Protein AF-A0A3T0RTH1-F1 (afdb_monomer_lite)

Foldseek 3Di:
DDALQVVLQVLLLCLQQQWAFDPVLLVVLVVCCCPPWVQPDDSVLSVVLSVVLSVDGPVPRDQVSNCVSSVTRDDNVSSCSNDAFLQRTDGDLVSLLVSLVVNLCSDVVVDVDDPVLSDSVLLSQLSVQLSDPPDPDGRGDGSVSSLVSSLVSCCVVPNCPCVVVSVVVVCVSVVVPPPCVVPVVVPDDDDDPPLPDDDPLLLVLLVQQLVVLVVLDQHDARPDDPDPPDPLSVVLNVLSVVSNVCSVVDPPDDDPVSVVSSVVNNVSSCVNVDPPPVVVVVVVVVVVVVD

Sequence (291 aa):
MLPVRIRLESTISSLLEKALPNDFQKFKIYKHFVRYYEYKGDYFAFCSKLFEFYEMPKKKRCDKKANRLFNIELSQYDYQILGLGFHNSLIQHHEIFSKATDIKWLMTENFKLPDQIATAEIFFASLVYFNKPSNDKNYLIECEDFLDSWKQVCFTRFGNKFEKYIEEIYPLISKENSTLDLNVQAIGCVDAGNTVQLTQTQIDWVEKIEKNIEKGIELPLYRGPRQIENPKLRHLNHHVIAFNKLIKSAQHNLTPQMQLLVDSLAAICKELLGPGRKENVWNATIKSQES

Structure (mmCIF, N/CA/C/O backbone):
data_AF-A0A3T0RTH1-F1
#
_entry.id   AF-A0A3T0RTH1-F1
#
loop_
_atom_site.group_PDB
_atom_site.id
_atom_site.type_symbol
_atom_site.label_atom_id
_atom_site.label_alt_id
_atom_site.label_comp_id
_atom_site.label_asym_id
_atom_site.label_entity_id
_atom_site.label_seq_id
_atom_site.pdbx_PDB_ins_code
_atom_site.Cartn_x
_atom_site.Cartn_y
_atom_site.Cartn_z
_atom_site.occupancy
_atom_site.B_iso_or_equiv
_atom_site.auth_seq_id
_atom_site.auth_comp_id
_atom_site.auth_asym_id
_atom_site.auth_atom_id
_atom_site.pdbx_PDB_model_num
ATOM 1 N N . MET A 1 1 ? 5.909 1.917 21.477 1.00 53.28 1 MET A N 1
ATOM 2 C CA . MET A 1 1 ? 4.930 1.392 20.493 1.00 53.28 1 MET A CA 1
ATOM 3 C C . MET A 1 1 ? 4.774 2.493 19.458 1.00 53.28 1 MET A C 1
ATOM 5 O O . MET A 1 1 ? 4.774 3.639 19.885 1.00 53.28 1 MET A O 1
ATOM 9 N N . LEU A 1 2 ? 4.762 2.197 18.153 1.00 58.59 2 LEU A N 1
ATOM 10 C CA . LEU A 1 2 ? 4.576 3.264 17.161 1.00 58.59 2 LEU A CA 1
ATOM 11 C C . LEU A 1 2 ? 3.185 3.896 17.349 1.00 58.59 2 LEU A C 1
ATOM 13 O O . LEU A 1 2 ? 2.246 3.129 17.593 1.00 58.59 2 LEU A O 1
ATOM 17 N N . PRO A 1 3 ? 3.060 5.231 17.235 1.00 76.62 3 PRO A N 1
ATOM 18 C CA . PRO A 1 3 ? 1.775 5.919 17.242 1.00 76.62 3 PRO A CA 1
ATOM 19 C C . PRO A 1 3 ? 0.791 5.297 16.253 1.00 76.62 3 PRO A C 1
ATOM 21 O O . PRO A 1 3 ? 1.195 4.790 15.197 1.00 76.62 3 PRO A O 1
ATOM 24 N N . VAL A 1 4 ? -0.497 5.334 16.587 1.00 81.62 4 VAL A N 1
ATOM 25 C CA . VAL A 1 4 ? -1.570 4.818 15.732 1.00 81.62 4 VAL A CA 1
ATOM 26 C C . VAL A 1 4 ? -1.533 5.505 14.374 1.00 81.62 4 VAL A C 1
ATOM 28 O O . VAL A 1 4 ? -1.638 4.822 13.356 1.00 81.62 4 VAL A O 1
ATOM 31 N N . ARG A 1 5 ? -1.261 6.813 14.353 1.00 82.75 5 ARG A N 1
ATOM 32 C CA . ARG A 1 5 ? -1.055 7.589 13.126 1.00 82.75 5 ARG A CA 1
ATOM 33 C C . ARG A 1 5 ? 0.001 6.969 12.200 1.00 82.75 5 ARG A C 1
ATOM 35 O O . ARG A 1 5 ? -0.302 6.627 11.062 1.00 82.75 5 ARG A O 1
ATOM 42 N N . ILE A 1 6 ? 1.218 6.739 12.704 1.00 75.75 6 ILE A N 1
ATOM 43 C CA . ILE A 1 6 ? 2.332 6.181 11.911 1.00 75.75 6 ILE A CA 1
ATOM 44 C C . ILE A 1 6 ? 1.995 4.769 11.420 1.00 75.75 6 ILE A C 1
ATOM 46 O O . ILE A 1 6 ? 2.336 4.377 10.303 1.00 75.75 6 ILE A O 1
ATOM 50 N N . ARG A 1 7 ? 1.302 3.982 12.249 1.00 83.69 7 ARG A N 1
ATOM 51 C CA . ARG A 1 7 ? 0.851 2.639 11.871 1.00 83.69 7 ARG A CA 1
ATOM 52 C C . ARG A 1 7 ? -0.203 2.693 10.765 1.00 83.69 7 ARG A C 1
ATOM 54 O O . ARG A 1 7 ? -0.119 1.869 9.856 1.00 83.69 7 ARG A O 1
ATOM 61 N N . LEU A 1 8 ? -1.146 3.637 10.807 1.00 85.25 8 LEU A N 1
ATOM 62 C CA . LEU A 1 8 ? -2.121 3.868 9.735 1.00 85.25 8 LEU A CA 1
ATOM 63 C C . LEU A 1 8 ? -1.410 4.260 8.439 1.00 85.25 8 LEU A C 1
ATOM 65 O O . LEU A 1 8 ? -1.572 3.574 7.434 1.00 85.25 8 LEU A O 1
ATOM 69 N N . GLU A 1 9 ? -0.560 5.285 8.479 1.00 81.19 9 GLU A N 1
ATOM 70 C CA . GLU A 1 9 ? 0.184 5.781 7.312 1.00 81.19 9 GLU A CA 1
ATOM 71 C C . GLU A 1 9 ? 1.037 4.677 6.675 1.00 81.19 9 GLU A C 1
ATOM 73 O O . GLU A 1 9 ? 0.990 4.468 5.461 1.00 81.19 9 GLU A O 1
ATOM 78 N N . SER A 1 10 ? 1.758 3.900 7.489 1.00 81.69 10 SER A N 1
ATOM 79 C CA . SER A 1 10 ? 2.551 2.757 7.027 1.00 81.69 10 SER A CA 1
ATOM 80 C C . SER A 1 10 ? 1.679 1.644 6.434 1.00 81.69 10 SER A C 1
ATOM 82 O O . SER A 1 10 ? 2.014 1.095 5.381 1.00 81.69 10 SER A O 1
ATOM 84 N N . THR A 1 11 ? 0.540 1.337 7.064 1.00 84.56 11 THR A N 1
ATOM 85 C CA . THR A 1 11 ? -0.408 0.322 6.575 1.00 84.56 11 THR A CA 1
ATOM 86 C C . THR A 1 11 ? -0.969 0.723 5.215 1.00 84.56 11 THR A C 1
ATOM 88 O O . THR A 1 11 ? -0.949 -0.085 4.288 1.00 84.56 11 THR A O 1
ATOM 91 N N . ILE A 1 12 ? -1.399 1.973 5.054 1.00 83.44 12 ILE A N 1
ATOM 92 C CA . ILE A 1 12 ? -1.963 2.469 3.795 1.00 83.44 12 ILE A CA 1
ATOM 93 C C . ILE A 1 12 ? -0.870 2.554 2.723 1.00 83.44 12 ILE A C 1
ATOM 95 O O . ILE A 1 12 ? -1.050 2.036 1.622 1.00 83.44 12 ILE A O 1
ATOM 99 N N . SER A 1 13 ? 0.303 3.100 3.052 1.00 80.00 13 SER A N 1
ATOM 100 C CA . SER A 1 13 ? 1.438 3.211 2.122 1.00 80.00 13 SER A CA 1
ATOM 101 C C . SER A 1 13 ? 1.913 1.854 1.598 1.00 80.00 13 SER A C 1
ATOM 103 O O . SER A 1 13 ? 2.382 1.756 0.461 1.00 80.00 13 SER A O 1
ATOM 105 N N . SER A 1 14 ? 1.748 0.785 2.388 1.00 83.81 14 SER A N 1
ATOM 106 C CA . SER A 1 14 ? 2.089 -0.576 1.960 1.00 83.81 14 SER A CA 1
ATOM 107 C C . SER A 1 14 ? 1.259 -1.076 0.768 1.00 83.81 14 SER A C 1
ATOM 109 O O . SER A 1 14 ? 1.710 -1.971 0.053 1.00 83.81 14 SER A O 1
ATOM 111 N N . LEU A 1 15 ? 0.102 -0.464 0.471 1.00 83.81 15 LEU A N 1
ATOM 112 C CA . LEU A 1 15 ? -0.694 -0.790 -0.721 1.00 83.81 15 LEU A CA 1
ATOM 113 C C . LEU A 1 15 ? 0.100 -0.588 -2.023 1.00 83.81 15 LEU A C 1
ATOM 115 O O . LEU A 1 15 ? -0.071 -1.355 -2.969 1.00 83.81 15 LEU A O 1
ATOM 119 N N . LEU A 1 16 ? 1.022 0.382 -2.062 1.00 82.50 16 LEU A N 1
ATOM 120 C CA . LEU A 1 16 ? 1.871 0.630 -3.233 1.00 82.50 16 LEU A CA 1
ATOM 121 C C . LEU A 1 16 ? 2.974 -0.416 -3.431 1.00 82.50 16 LEU A C 1
ATOM 123 O O . LEU A 1 16 ? 3.588 -0.461 -4.497 1.00 82.50 16 LEU A O 1
ATOM 127 N N . GLU A 1 17 ? 3.274 -1.256 -2.437 1.00 83.75 17 GLU A N 1
ATOM 128 C CA . GLU A 1 17 ? 4.316 -2.280 -2.590 1.00 83.75 17 GLU A CA 1
ATOM 129 C C . GLU A 1 17 ? 3.916 -3.350 -3.608 1.00 83.75 17 GLU A C 1
ATOM 131 O O . GLU A 1 17 ? 4.750 -3.799 -4.402 1.00 83.75 17 GLU A O 1
ATOM 136 N N . LYS A 1 18 ? 2.628 -3.704 -3.612 1.00 82.06 18 LYS A N 1
ATOM 137 C CA . LYS A 1 18 ? 2.031 -4.719 -4.488 1.00 82.06 18 LYS A CA 1
ATOM 138 C C . LYS A 1 18 ? 1.216 -4.129 -5.639 1.00 82.06 18 LYS A C 1
ATOM 140 O O . LYS A 1 18 ? 0.571 -4.867 -6.378 1.00 82.06 18 LYS A O 1
ATOM 145 N N . ALA A 1 19 ? 1.220 -2.808 -5.785 1.00 87.62 19 ALA A N 1
ATOM 146 C CA . ALA A 1 19 ? 0.491 -2.159 -6.855 1.00 87.62 19 ALA A CA 1
ATOM 147 C C . ALA A 1 19 ? 1.178 -2.360 -8.213 1.00 87.62 19 ALA A C 1
ATOM 149 O O . ALA A 1 19 ? 2.407 -2.440 -8.311 1.00 87.62 19 ALA A O 1
ATOM 150 N N . LEU A 1 20 ? 0.358 -2.401 -9.259 1.00 90.75 20 LEU A N 1
ATOM 151 C CA . LEU A 1 20 ? 0.786 -2.384 -10.657 1.00 90.75 20 LEU A CA 1
ATOM 152 C C . LEU A 1 20 ? 0.579 -0.976 -11.230 1.00 90.75 20 LEU A C 1
ATOM 154 O O . LEU A 1 20 ? -0.203 -0.216 -10.673 1.00 90.75 20 LEU A O 1
ATOM 158 N N . PRO A 1 21 ? 1.222 -0.583 -12.336 1.00 90.38 21 PRO A N 1
ATOM 159 C CA . PRO A 1 21 ? 0.831 0.625 -13.057 1.00 90.38 21 PRO A CA 1
ATOM 160 C C . PRO A 1 21 ? -0.584 0.458 -13.624 1.00 90.38 21 PRO A C 1
ATOM 162 O O . PRO A 1 21 ? -0.939 -0.618 -14.111 1.00 90.38 21 PRO A O 1
ATOM 165 N N . ASN A 1 22 ? -1.389 1.519 -13.604 1.00 89.94 22 ASN A N 1
ATOM 166 C CA . ASN A 1 22 ? -2.642 1.553 -14.362 1.00 89.94 22 ASN A CA 1
ATOM 167 C C . ASN A 1 22 ? -2.374 1.735 -15.869 1.00 89.94 22 ASN A C 1
ATOM 169 O O . ASN A 1 22 ? -1.242 1.983 -16.286 1.00 89.94 22 ASN A O 1
ATOM 173 N N . ASP A 1 23 ? -3.401 1.608 -16.708 1.00 89.94 23 ASP A N 1
ATOM 174 C CA . ASP A 1 23 ? -3.211 1.599 -18.167 1.00 89.94 23 ASP A CA 1
ATOM 175 C C . ASP A 1 23 ? -2.652 2.917 -18.715 1.00 89.94 23 ASP A C 1
ATOM 177 O O . ASP A 1 23 ? -1.806 2.908 -19.612 1.00 89.94 23 ASP A O 1
ATOM 181 N N . PHE A 1 24 ? -3.039 4.047 -18.120 1.00 88.19 24 PHE A N 1
ATOM 182 C CA . PHE A 1 24 ? -2.469 5.348 -18.460 1.00 88.19 24 PHE A CA 1
ATOM 183 C C . PHE A 1 24 ? -0.964 5.400 -18.161 1.00 88.19 24 PHE A C 1
ATOM 185 O O . PHE A 1 24 ? -0.173 5.819 -19.008 1.00 88.19 24 PHE A O 1
ATOM 192 N N . GLN A 1 25 ? -0.552 4.924 -16.984 1.00 91.06 25 GLN A N 1
ATOM 193 C CA . GLN A 1 25 ? 0.850 4.894 -16.583 1.00 91.06 25 GLN A CA 1
ATOM 194 C C . GLN A 1 25 ? 1.664 3.928 -17.444 1.00 91.06 25 GLN A C 1
ATOM 196 O O . GLN A 1 25 ? 2.745 4.297 -17.900 1.00 91.06 25 GLN A O 1
ATOM 201 N N . LYS A 1 26 ? 1.139 2.731 -17.745 1.00 93.00 26 LYS A N 1
ATOM 202 C CA . LYS A 1 26 ? 1.780 1.780 -18.673 1.00 93.00 26 LYS A CA 1
ATOM 203 C C . LYS A 1 26 ? 2.069 2.441 -20.019 1.00 93.00 26 LYS A C 1
ATOM 205 O O . LYS A 1 26 ? 3.191 2.365 -20.518 1.00 93.00 26 LYS A O 1
ATOM 210 N N . PHE A 1 27 ? 1.081 3.137 -20.580 1.00 92.81 27 PHE A N 1
ATOM 211 C CA . PHE A 1 27 ? 1.216 3.818 -21.863 1.00 92.81 27 PHE A CA 1
ATOM 212 C C . PHE A 1 27 ? 2.184 5.006 -21.813 1.00 92.81 27 PHE A C 1
ATOM 214 O O . PHE A 1 27 ? 2.980 5.196 -22.735 1.00 92.81 27 PHE A O 1
ATOM 221 N N . LYS A 1 28 ? 2.166 5.787 -20.726 1.00 92.00 28 LYS A N 1
ATOM 222 C CA . LYS A 1 28 ? 3.111 6.888 -20.499 1.00 92.00 28 LYS A CA 1
ATOM 223 C C . LYS A 1 28 ? 4.555 6.385 -20.451 1.00 92.00 28 LYS A C 1
ATOM 225 O O . LYS A 1 28 ? 5.410 6.949 -21.134 1.00 92.00 28 LYS A O 1
ATOM 230 N N . ILE A 1 29 ? 4.813 5.321 -19.687 1.00 94.06 29 ILE A N 1
ATOM 231 C CA . ILE A 1 29 ? 6.139 4.699 -19.595 1.00 94.06 29 ILE A CA 1
ATOM 232 C C . ILE A 1 29 ? 6.551 4.173 -20.977 1.00 94.06 29 ILE A C 1
ATOM 234 O O . ILE A 1 29 ? 7.644 4.489 -21.441 1.00 94.06 29 ILE A O 1
ATOM 238 N N . TYR A 1 30 ? 5.666 3.456 -21.678 1.00 94.75 30 TYR A N 1
ATOM 239 C CA . TYR A 1 30 ? 5.947 2.946 -23.023 1.00 94.75 30 TYR A CA 1
ATOM 240 C C . TYR A 1 30 ? 6.372 4.057 -23.991 1.00 94.75 30 TYR A C 1
ATOM 242 O O . TYR A 1 30 ? 7.430 3.974 -24.612 1.00 94.75 30 TYR A O 1
ATOM 250 N N . LYS A 1 31 ? 5.592 5.142 -24.080 1.00 95.00 31 LYS A N 1
ATOM 251 C CA . LYS A 1 31 ? 5.919 6.281 -24.949 1.00 95.00 31 LYS A CA 1
ATOM 252 C C . LYS A 1 31 ? 7.255 6.924 -24.601 1.00 95.00 31 LYS A C 1
ATOM 254 O O . LYS A 1 31 ? 7.977 7.340 -25.504 1.00 95.00 31 LYS A O 1
ATOM 259 N N . HIS A 1 32 ? 7.580 7.018 -23.315 1.00 92.75 32 HIS A N 1
ATOM 260 C CA . HIS A 1 32 ? 8.871 7.535 -22.881 1.00 92.75 32 HIS A CA 1
ATOM 261 C C . HIS A 1 32 ? 10.017 6.627 -23.356 1.00 92.75 32 HIS A C 1
ATOM 263 O O . HIS A 1 32 ? 10.986 7.117 -23.927 1.00 92.75 32 HIS A O 1
ATOM 269 N N . PHE A 1 33 ? 9.871 5.308 -23.226 1.00 93.19 33 PHE A N 1
ATOM 270 C CA . PHE A 1 33 ? 10.883 4.341 -23.662 1.00 93.19 33 PHE A CA 1
ATOM 271 C C . PHE A 1 33 ? 11.066 4.341 -25.185 1.00 93.19 33 PHE A C 1
ATOM 273 O O . PHE A 1 33 ? 12.192 4.297 -25.672 1.00 93.19 33 PHE A O 1
ATOM 280 N N . VAL A 1 34 ? 9.981 4.460 -25.951 1.00 93.50 34 VAL A N 1
ATOM 281 C CA . VAL A 1 34 ? 10.056 4.593 -27.416 1.00 93.50 34 VAL A CA 1
ATOM 282 C C . VAL A 1 34 ? 10.768 5.887 -27.817 1.00 93.50 34 VAL A C 1
ATOM 284 O O . VAL A 1 34 ? 11.603 5.877 -28.715 1.00 93.50 34 VAL A O 1
ATOM 287 N N . ARG A 1 35 ? 10.455 7.007 -27.152 1.00 92.88 35 ARG A N 1
ATOM 288 C CA . ARG A 1 35 ? 10.970 8.333 -27.522 1.00 92.88 35 ARG A CA 1
ATOM 289 C C . ARG A 1 35 ? 12.431 8.554 -27.136 1.00 92.88 35 ARG A C 1
ATOM 291 O O . ARG A 1 35 ? 13.150 9.182 -27.904 1.00 92.88 35 ARG A O 1
ATOM 298 N N . TYR A 1 36 ? 12.831 8.123 -25.943 1.00 91.00 36 TYR A N 1
ATOM 299 C CA . TYR A 1 36 ? 14.132 8.475 -25.360 1.00 91.00 36 TYR A CA 1
ATOM 300 C C . TYR A 1 36 ? 15.137 7.322 -25.360 1.00 91.00 36 TYR A C 1
ATOM 302 O O . TYR A 1 36 ? 16.329 7.568 -25.225 1.00 91.00 36 TYR A O 1
ATOM 310 N N . TYR A 1 37 ? 14.671 6.084 -25.539 1.00 88.94 37 TYR A N 1
ATOM 311 C CA . TYR A 1 37 ? 15.494 4.876 -25.428 1.00 88.94 37 TYR A CA 1
ATOM 312 C C . TYR A 1 37 ? 15.376 3.954 -26.647 1.00 88.94 37 TYR A C 1
ATOM 314 O O . TYR A 1 37 ? 15.765 2.791 -26.579 1.00 88.94 37 TYR A O 1
ATOM 322 N N . GLU A 1 38 ? 14.805 4.466 -27.745 1.00 88.62 38 GLU A N 1
ATOM 323 C CA . GLU A 1 38 ? 14.620 3.763 -29.022 1.00 88.62 38 GLU A CA 1
ATOM 324 C C . GLU A 1 38 ? 14.030 2.349 -28.876 1.00 88.62 38 GLU A C 1
ATOM 326 O O . GLU A 1 38 ? 14.347 1.440 -29.646 1.00 88.62 38 GLU A O 1
ATOM 331 N N . TYR A 1 39 ? 13.170 2.134 -27.875 1.00 91.00 39 TYR A N 1
ATOM 332 C CA . TYR A 1 39 ? 12.579 0.823 -27.639 1.00 91.00 39 TYR A CA 1
ATOM 333 C C . TYR A 1 39 ? 11.757 0.376 -28.860 1.00 91.00 39 TYR A C 1
ATOM 335 O O . TYR A 1 39 ? 10.798 1.041 -29.248 1.00 91.00 39 TYR A O 1
ATOM 343 N N . LYS A 1 40 ? 12.125 -0.768 -29.457 1.00 88.81 40 LYS A N 1
ATOM 344 C CA . LYS A 1 40 ? 11.544 -1.268 -30.723 1.00 88.81 40 LYS A CA 1
ATOM 345 C C . LYS A 1 40 ? 10.431 -2.306 -30.554 1.00 88.81 40 LYS A C 1
ATOM 347 O O . LYS A 1 40 ? 9.883 -2.769 -31.549 1.00 88.81 40 LYS A O 1
ATOM 352 N N . GLY A 1 41 ? 10.127 -2.717 -29.322 1.00 89.44 41 GLY A N 1
ATOM 353 C CA . GLY A 1 41 ? 9.051 -3.675 -29.061 1.00 89.44 41 GLY A CA 1
ATOM 354 C C . GLY A 1 41 ? 7.665 -3.040 -29.195 1.00 89.44 41 GLY A C 1
ATOM 355 O O . GLY A 1 41 ? 7.489 -1.832 -29.002 1.00 89.44 41 GLY A O 1
ATOM 356 N N . ASP A 1 42 ? 6.662 -3.863 -29.490 1.00 94.56 42 ASP A N 1
ATOM 357 C CA . ASP A 1 42 ? 5.271 -3.426 -29.428 1.00 94.56 42 ASP A CA 1
ATOM 358 C C . ASP A 1 42 ? 4.806 -3.200 -27.975 1.00 94.56 42 ASP A C 1
ATOM 360 O O . ASP A 1 42 ? 5.472 -3.565 -26.999 1.00 94.56 42 ASP A O 1
ATOM 364 N N . TYR A 1 43 ? 3.644 -2.560 -27.836 1.00 94.81 43 TYR A N 1
ATOM 365 C CA . TYR A 1 43 ? 3.076 -2.221 -26.534 1.00 94.81 43 TYR A CA 1
ATOM 366 C C . TYR A 1 43 ? 2.743 -3.453 -25.677 1.00 94.81 43 TYR A C 1
ATOM 368 O O . TYR A 1 43 ? 2.915 -3.410 -24.460 1.00 94.81 43 TYR A O 1
ATOM 376 N N . PHE A 1 44 ? 2.305 -4.562 -26.276 1.00 94.88 44 PHE A N 1
ATOM 377 C CA . PHE A 1 44 ? 1.922 -5.759 -25.525 1.00 94.88 44 PHE A CA 1
ATOM 378 C C . PHE A 1 44 ? 3.151 -6.459 -24.944 1.00 94.88 44 PHE A C 1
ATOM 380 O O . PHE A 1 44 ? 3.182 -6.742 -23.745 1.00 94.88 44 PHE A O 1
ATOM 387 N N . ALA A 1 45 ? 4.197 -6.643 -25.751 1.00 94.06 45 ALA A N 1
ATOM 388 C CA . ALA A 1 45 ? 5.484 -7.164 -25.306 1.00 94.06 45 ALA A CA 1
ATOM 389 C C . ALA A 1 45 ? 6.113 -6.266 -24.227 1.00 94.06 45 ALA A C 1
ATOM 391 O O . ALA A 1 45 ? 6.681 -6.761 -23.248 1.00 94.06 45 ALA A O 1
ATOM 392 N N . PHE A 1 46 ? 5.971 -4.944 -24.369 1.00 95.25 46 PHE A N 1
ATOM 393 C CA . PHE A 1 46 ? 6.387 -3.993 -23.345 1.00 95.25 46 PHE A CA 1
ATOM 394 C C . PHE A 1 46 ? 5.619 -4.188 -22.034 1.00 95.25 46 PHE A C 1
ATOM 396 O O . PHE A 1 46 ? 6.235 -4.271 -20.972 1.00 95.25 46 PHE A O 1
ATOM 403 N N . CYS A 1 47 ? 4.290 -4.296 -22.089 1.00 95.06 47 CYS A N 1
ATOM 404 C CA . CYS A 1 47 ? 3.460 -4.523 -20.910 1.00 95.06 47 CYS A CA 1
ATOM 405 C C . CYS A 1 47 ? 3.784 -5.842 -20.205 1.00 95.06 47 CYS A C 1
ATOM 407 O O . CYS A 1 47 ? 3.789 -5.858 -18.977 1.00 95.06 47 CYS A O 1
ATOM 409 N N . SER A 1 48 ? 4.099 -6.914 -20.937 1.00 95.00 48 SER A N 1
ATOM 410 C CA . SER A 1 48 ? 4.536 -8.182 -20.338 1.00 95.00 48 SER A CA 1
ATOM 411 C C . SER A 1 48 ? 5.832 -8.019 -19.540 1.00 95.00 48 SER A C 1
ATOM 413 O O . SER A 1 48 ? 5.901 -8.447 -18.391 1.00 95.00 48 SER A O 1
ATOM 415 N N . LYS A 1 49 ? 6.831 -7.322 -20.097 1.00 95.00 49 LYS A N 1
ATOM 416 C CA . LYS A 1 49 ? 8.074 -6.994 -19.375 1.00 95.00 49 LYS A CA 1
ATOM 417 C C . LYS A 1 49 ? 7.815 -6.079 -18.183 1.00 95.00 49 LYS A C 1
ATOM 419 O O . LYS A 1 49 ? 8.364 -6.266 -17.106 1.00 95.00 49 LYS A O 1
ATOM 424 N N . LEU A 1 50 ? 6.952 -5.083 -18.348 1.00 94.94 50 LEU A N 1
ATOM 425 C CA . LEU A 1 50 ? 6.590 -4.182 -17.262 1.00 94.94 50 LEU A CA 1
ATOM 426 C C . LEU A 1 50 ? 5.901 -4.935 -16.121 1.00 94.94 50 LEU A C 1
ATOM 428 O O . LEU A 1 50 ? 6.200 -4.689 -14.958 1.00 94.94 50 LEU A O 1
ATOM 432 N N . PHE A 1 51 ? 5.031 -5.887 -16.441 1.00 93.56 51 PHE A N 1
ATOM 433 C CA . PHE A 1 51 ? 4.405 -6.755 -15.455 1.00 93.56 51 PHE A CA 1
ATOM 434 C C . PHE A 1 51 ? 5.445 -7.587 -14.693 1.00 93.56 51 PHE A C 1
ATOM 436 O O . PHE A 1 51 ? 5.469 -7.519 -13.467 1.00 93.56 51 PHE A O 1
ATOM 443 N N . GLU A 1 52 ? 6.377 -8.247 -15.390 1.00 94.12 52 GLU A N 1
ATOM 444 C CA . GLU A 1 52 ? 7.498 -8.971 -14.764 1.00 94.12 52 GLU A CA 1
ATOM 445 C C . GLU A 1 52 ? 8.322 -8.060 -13.833 1.00 94.12 52 GLU A C 1
ATOM 447 O O . GLU A 1 52 ? 8.727 -8.454 -12.736 1.00 94.12 52 GLU A O 1
ATOM 452 N N . PHE A 1 53 ? 8.522 -6.797 -14.224 1.00 94.56 53 PHE A N 1
ATOM 453 C CA . PHE A 1 53 ? 9.201 -5.818 -13.382 1.00 94.56 53 PHE A CA 1
ATOM 454 C C . PHE A 1 53 ? 8.457 -5.537 -12.068 1.00 94.56 53 PHE A C 1
ATOM 456 O O . PHE A 1 53 ? 9.080 -5.464 -11.004 1.00 94.56 53 PHE A O 1
ATOM 463 N N . TYR A 1 54 ? 7.134 -5.377 -12.124 1.00 92.00 54 TYR A N 1
ATOM 464 C CA . TYR A 1 54 ? 6.322 -5.082 -10.944 1.00 92.00 54 TYR A CA 1
ATOM 465 C C . TYR A 1 54 ? 5.950 -6.322 -10.118 1.00 92.00 54 TYR A C 1
ATOM 467 O O . TYR A 1 54 ? 5.671 -6.172 -8.930 1.00 92.00 54 TYR A O 1
ATOM 475 N N . GLU A 1 55 ? 6.037 -7.538 -10.658 1.00 89.56 55 GLU A N 1
ATOM 476 C CA . GLU A 1 55 ? 5.947 -8.765 -9.851 1.00 89.56 55 GLU A CA 1
ATOM 477 C C . GLU A 1 55 ? 7.121 -8.910 -8.875 1.00 89.56 55 GLU A C 1
ATOM 479 O O . GLU A 1 55 ? 6.985 -9.495 -7.796 1.00 89.56 55 GLU A O 1
ATOM 484 N N . MET A 1 56 ? 8.281 -8.328 -9.196 1.00 88.94 56 MET A N 1
ATOM 485 C CA . MET A 1 56 ? 9.386 -8.286 -8.246 1.00 88.94 56 MET A CA 1
ATOM 486 C C . MET A 1 56 ? 9.002 -7.469 -7.001 1.00 88.94 56 MET A C 1
ATOM 488 O O . MET A 1 56 ? 8.404 -6.397 -7.127 1.00 88.94 56 MET A O 1
ATOM 492 N N . PRO A 1 57 ? 9.418 -7.889 -5.790 1.00 84.12 57 PRO A N 1
ATOM 493 C CA . PRO A 1 57 ? 9.253 -7.081 -4.586 1.00 84.12 57 PRO A CA 1
ATOM 494 C C . PRO A 1 57 ? 9.838 -5.679 -4.778 1.00 84.12 57 PRO A C 1
ATOM 496 O O . PRO A 1 57 ? 10.959 -5.562 -5.273 1.00 84.12 57 PRO A O 1
ATOM 499 N N . LYS A 1 58 ? 9.140 -4.626 -4.325 1.00 82.19 58 LYS A N 1
ATOM 500 C CA . LYS A 1 58 ? 9.564 -3.216 -4.482 1.00 82.19 58 LYS A CA 1
ATOM 501 C C . LYS A 1 58 ? 11.036 -2.980 -4.112 1.00 82.19 58 LYS A C 1
ATOM 503 O O . LYS A 1 58 ? 11.743 -2.302 -4.842 1.00 82.19 58 LYS A O 1
ATOM 508 N N . LYS A 1 59 ? 11.528 -3.622 -3.046 1.00 81.69 59 LYS A N 1
ATOM 509 C CA . LYS A 1 59 ? 12.932 -3.543 -2.579 1.00 81.69 59 LYS A CA 1
ATOM 510 C C . LYS A 1 59 ? 13.972 -4.099 -3.561 1.00 81.69 59 LYS A C 1
ATOM 512 O O . LYS A 1 59 ? 15.150 -3.802 -3.432 1.00 81.69 59 LYS A O 1
ATOM 517 N N . LYS A 1 60 ? 13.557 -4.954 -4.496 1.00 85.88 60 LYS A N 1
ATOM 518 C CA . LYS A 1 60 ? 14.409 -5.540 -5.541 1.00 85.88 60 LYS A CA 1
ATOM 519 C C . LYS A 1 60 ? 14.296 -4.799 -6.874 1.00 85.88 60 LYS A C 1
ATOM 521 O O . LYS A 1 60 ? 15.069 -5.094 -7.783 1.00 85.88 60 LYS A O 1
ATOM 526 N N . ARG A 1 61 ? 13.339 -3.874 -7.004 1.00 88.19 61 ARG A N 1
ATOM 527 C CA . ARG A 1 61 ? 13.166 -3.049 -8.200 1.00 88.19 61 ARG A CA 1
ATOM 528 C C . ARG A 1 61 ? 14.238 -1.960 -8.184 1.00 88.19 61 ARG A C 1
ATOM 530 O O . ARG A 1 61 ? 14.247 -1.110 -7.297 1.00 88.19 61 ARG A O 1
ATOM 537 N N . CYS A 1 62 ? 15.140 -2.001 -9.155 1.00 89.19 62 CYS A N 1
ATOM 538 C CA . CYS A 1 62 ? 16.146 -0.967 -9.377 1.00 89.19 62 CYS A CA 1
ATOM 539 C C . CYS A 1 62 ? 16.363 -0.735 -10.875 1.00 89.19 62 CYS A C 1
ATOM 541 O O . CYS A 1 62 ? 15.981 -1.562 -11.711 1.00 89.19 62 CYS A O 1
ATOM 543 N N . ASP A 1 63 ? 17.014 0.379 -11.191 1.00 87.06 63 ASP A N 1
ATOM 544 C CA . ASP A 1 63 ? 17.451 0.781 -12.529 1.00 87.06 63 ASP A CA 1
ATOM 545 C C . ASP A 1 63 ? 18.165 -0.353 -13.275 1.00 87.06 63 ASP A C 1
ATOM 547 O O . ASP A 1 63 ? 17.762 -0.720 -14.374 1.00 87.06 63 ASP A O 1
ATOM 551 N N . LYS A 1 64 ? 19.132 -1.028 -12.642 1.00 88.69 64 LYS A N 1
ATOM 552 C CA . LYS A 1 64 ? 19.867 -2.152 -13.248 1.00 88.69 64 LYS A CA 1
ATOM 553 C C . LYS A 1 64 ? 18.955 -3.304 -13.670 1.00 88.69 64 LYS A C 1
ATOM 555 O O . LYS A 1 64 ? 19.211 -3.965 -14.677 1.00 88.69 64 LYS A O 1
ATOM 560 N N . LYS A 1 65 ? 17.899 -3.581 -12.897 1.00 92.06 65 LYS A N 1
ATOM 561 C CA . LYS A 1 65 ? 16.921 -4.627 -13.232 1.00 92.06 65 LYS A CA 1
ATOM 562 C C . LYS A 1 65 ? 16.032 -4.200 -14.391 1.00 92.06 65 LYS A C 1
ATOM 564 O O . LYS A 1 65 ? 15.819 -5.011 -15.289 1.00 92.06 65 LYS A O 1
ATOM 569 N N . ALA A 1 66 ? 15.577 -2.949 -14.399 1.00 91.75 66 ALA A N 1
ATOM 570 C CA . ALA A 1 66 ? 14.830 -2.391 -15.521 1.00 91.75 66 ALA A CA 1
ATOM 571 C C . ALA A 1 66 ? 15.675 -2.413 -16.808 1.00 91.75 66 ALA A C 1
ATOM 573 O O . ALA A 1 66 ? 15.230 -2.953 -17.818 1.00 91.75 66 ALA A O 1
ATOM 574 N N . ASN A 1 67 ? 16.928 -1.957 -16.743 1.00 91.25 67 ASN A N 1
ATOM 575 C CA . ASN A 1 67 ? 17.867 -1.945 -17.868 1.00 91.25 67 ASN A CA 1
ATOM 576 C C . ASN A 1 67 ? 18.044 -3.331 -18.485 1.00 91.25 67 ASN A C 1
ATOM 578 O O . ASN A 1 67 ? 17.901 -3.499 -19.693 1.00 91.25 67 ASN A O 1
ATOM 582 N N . ARG A 1 68 ? 18.258 -4.355 -17.649 1.00 92.00 68 ARG A N 1
ATOM 583 C CA . ARG A 1 68 ? 18.371 -5.745 -18.111 1.00 92.00 68 ARG A CA 1
ATOM 584 C C . ARG A 1 68 ? 17.092 -6.248 -18.782 1.00 92.00 68 ARG A C 1
ATOM 586 O O . ARG A 1 68 ? 17.168 -6.964 -19.774 1.00 92.00 68 ARG A O 1
ATOM 593 N N . LEU A 1 69 ? 15.931 -5.919 -18.228 1.00 93.50 69 LEU A N 1
ATOM 594 C CA . LEU A 1 69 ? 14.655 -6.449 -18.700 1.00 93.50 69 LEU A CA 1
ATOM 595 C C . LEU A 1 69 ? 14.221 -5.815 -20.028 1.00 93.50 69 LEU A C 1
ATOM 597 O O . LEU A 1 69 ? 13.783 -6.495 -20.965 1.00 93.50 69 LEU A O 1
ATOM 601 N N . PHE A 1 70 ? 14.379 -4.498 -20.125 1.00 92.00 70 PHE A N 1
ATOM 602 C CA . PHE A 1 70 ? 14.016 -3.723 -21.306 1.00 92.00 70 PHE A CA 1
ATOM 603 C C . PHE A 1 70 ? 15.137 -3.644 -22.348 1.00 92.00 70 PHE A C 1
ATOM 605 O O . PHE A 1 70 ? 14.846 -3.280 -23.483 1.00 92.00 70 PHE A O 1
ATOM 612 N N . ASN A 1 71 ? 16.353 -4.085 -22.005 1.00 91.19 71 ASN A N 1
ATOM 613 C CA . ASN A 1 71 ? 17.561 -4.004 -22.829 1.00 91.19 71 ASN A CA 1
ATOM 614 C C . ASN A 1 71 ? 17.869 -2.562 -23.267 1.00 91.19 71 ASN A C 1
ATOM 616 O O . ASN A 1 71 ? 18.012 -2.279 -24.454 1.00 91.19 71 ASN A O 1
ATOM 620 N N . ILE A 1 72 ? 17.906 -1.660 -22.286 1.00 89.00 72 ILE A N 1
ATOM 621 C CA . ILE A 1 72 ? 18.165 -0.222 -22.443 1.00 89.00 72 ILE A CA 1
ATOM 622 C C . ILE A 1 72 ? 19.047 0.277 -21.293 1.00 89.00 72 ILE A C 1
ATOM 624 O O . ILE A 1 72 ? 19.182 -0.406 -20.278 1.00 89.00 72 ILE A O 1
ATOM 628 N N . GLU A 1 73 ? 19.589 1.486 -21.412 1.00 89.56 73 GLU A N 1
ATOM 629 C CA . GLU A 1 73 ? 20.378 2.138 -20.360 1.00 89.56 73 GLU A CA 1
ATOM 630 C C . GLU A 1 73 ? 19.624 3.328 -19.758 1.00 89.56 73 GLU A C 1
ATOM 632 O O . GLU A 1 73 ? 19.886 4.474 -20.103 1.00 89.56 73 GLU A O 1
ATOM 637 N N . LEU A 1 74 ? 18.676 3.074 -18.850 1.00 86.81 74 LEU A N 1
ATOM 638 C CA . LEU A 1 74 ? 17.979 4.143 -18.132 1.00 86.81 74 LEU A CA 1
ATOM 639 C C . LEU A 1 74 ? 18.944 4.915 -17.236 1.00 86.81 74 LEU A C 1
ATOM 641 O O . LEU A 1 74 ? 19.705 4.321 -16.464 1.00 86.81 74 LEU A O 1
ATOM 645 N N . SER A 1 75 ? 18.826 6.241 -17.270 1.00 83.50 75 SER A N 1
ATOM 646 C CA . SER A 1 75 ? 19.410 7.103 -16.247 1.00 83.50 75 SER A CA 1
ATOM 647 C C . SER A 1 75 ? 18.685 6.913 -14.904 1.00 83.50 75 SER A C 1
ATOM 649 O O . SER A 1 75 ? 17.512 6.535 -14.854 1.00 83.50 75 SER A O 1
ATOM 651 N N . GLN A 1 76 ? 19.352 7.220 -13.786 1.00 80.12 76 GLN A N 1
ATOM 652 C CA . GLN A 1 76 ? 18.695 7.206 -12.468 1.00 80.12 76 GLN A CA 1
ATOM 653 C C . GLN A 1 76 ? 17.516 8.186 -12.385 1.00 80.12 76 GLN A C 1
ATOM 655 O O . GLN A 1 76 ? 16.550 7.928 -11.668 1.00 80.12 76 GLN A O 1
ATOM 660 N N . TYR A 1 77 ? 17.591 9.298 -13.118 1.00 80.44 77 TYR A N 1
ATOM 661 C CA . TYR A 1 77 ? 16.510 10.272 -13.208 1.00 80.44 77 TYR A CA 1
ATOM 662 C C . TYR A 1 77 ? 15.298 9.677 -13.934 1.00 80.44 77 TYR A C 1
ATOM 664 O O . TYR A 1 77 ? 14.190 9.691 -13.405 1.00 80.44 77 TYR A O 1
ATOM 672 N N . ASP A 1 78 ? 15.511 9.058 -15.095 1.00 82.81 78 ASP A N 1
ATOM 673 C CA . ASP A 1 78 ? 14.420 8.483 -15.885 1.00 82.81 78 ASP A CA 1
ATOM 674 C C . ASP A 1 78 ? 13.843 7.219 -15.254 1.00 82.81 78 ASP A C 1
ATOM 676 O O . ASP A 1 78 ? 12.659 6.936 -15.423 1.00 82.81 78 ASP A O 1
ATOM 680 N N . TYR A 1 79 ? 14.618 6.496 -14.441 1.00 86.88 79 TYR A N 1
ATOM 681 C CA . TYR A 1 79 ? 14.098 5.391 -13.635 1.00 86.88 79 TYR A CA 1
ATOM 682 C C . TYR A 1 79 ? 12.910 5.815 -12.752 1.00 86.88 79 TYR A C 1
ATOM 684 O O . TYR A 1 79 ? 11.997 5.019 -12.518 1.00 86.88 79 TYR A O 1
ATOM 692 N N . GLN A 1 80 ? 12.856 7.081 -12.320 1.00 84.38 80 GLN A N 1
ATOM 693 C CA . GLN A 1 80 ? 11.744 7.609 -11.524 1.00 84.38 80 GLN A CA 1
ATOM 694 C C . GLN A 1 80 ? 10.398 7.548 -12.259 1.00 84.38 80 GLN A C 1
ATOM 696 O O . GLN A 1 80 ? 9.358 7.516 -11.602 1.00 84.38 80 GLN A O 1
ATOM 701 N N . ILE A 1 81 ? 10.377 7.449 -13.596 1.00 84.38 81 ILE A N 1
ATOM 702 C CA . ILE A 1 81 ? 9.133 7.278 -14.362 1.00 84.38 81 ILE A CA 1
ATOM 703 C C . ILE A 1 81 ? 8.418 5.956 -14.044 1.00 84.38 81 ILE A C 1
ATOM 705 O O . ILE A 1 81 ? 7.205 5.850 -14.225 1.00 84.38 81 ILE A O 1
ATOM 709 N N . LEU A 1 82 ? 9.155 4.957 -13.542 1.00 87.44 82 LEU A N 1
ATOM 710 C CA . LEU A 1 82 ? 8.615 3.685 -13.055 1.00 87.44 82 LEU A CA 1
ATOM 711 C C . LEU A 1 82 ? 8.069 3.795 -11.619 1.00 87.44 82 LEU A C 1
ATOM 713 O O . LEU A 1 82 ? 7.526 2.826 -11.081 1.00 87.44 82 LEU A O 1
ATOM 717 N N . GLY A 1 83 ? 8.199 4.958 -10.980 1.00 85.25 83 GLY A N 1
ATOM 718 C CA . GLY A 1 83 ? 7.627 5.241 -9.672 1.00 85.25 83 GLY A CA 1
ATOM 719 C C . GLY A 1 83 ? 6.100 5.165 -9.691 1.00 85.25 83 GLY A C 1
ATOM 720 O O . GLY A 1 83 ? 5.438 5.762 -10.544 1.00 85.25 83 GLY A O 1
ATOM 721 N N . LEU A 1 84 ? 5.542 4.435 -8.723 1.00 83.06 84 LEU A N 1
ATOM 722 C CA . LEU A 1 84 ? 4.100 4.353 -8.515 1.00 83.06 84 LEU A CA 1
ATOM 723 C C . LEU A 1 84 ? 3.670 5.219 -7.331 1.00 83.06 84 LEU A C 1
ATOM 725 O O . LEU A 1 84 ? 4.283 5.173 -6.263 1.00 83.06 84 LEU A O 1
ATOM 729 N N . GLY A 1 85 ? 2.588 5.955 -7.543 1.00 80.12 85 GLY A N 1
ATOM 730 C CA . GLY A 1 85 ? 1.772 6.632 -6.546 1.00 80.12 85 GLY A CA 1
ATOM 731 C C . GLY A 1 85 ? 0.314 6.199 -6.698 1.00 80.12 85 GLY A C 1
ATOM 732 O O . GLY A 1 85 ? -0.045 5.512 -7.651 1.00 80.12 85 GLY A O 1
ATOM 733 N N . PHE A 1 86 ? -0.559 6.604 -5.781 1.00 77.38 86 PHE A N 1
ATOM 734 C CA . PHE A 1 86 ? -1.931 6.079 -5.741 1.00 77.38 86 PHE A CA 1
ATOM 735 C C . PHE A 1 86 ? -2.730 6.364 -7.027 1.00 77.38 86 PHE A C 1
ATOM 737 O O . PHE A 1 86 ? -3.385 5.463 -7.545 1.00 77.38 86 PHE A O 1
ATOM 744 N N . HIS A 1 87 ? -2.557 7.542 -7.633 1.00 78.44 87 HIS A N 1
ATOM 745 C CA . HIS A 1 87 ? -3.217 7.952 -8.883 1.00 78.44 87 HIS A CA 1
ATOM 746 C C . HIS A 1 87 ? -2.797 7.164 -10.138 1.00 78.44 87 HIS A C 1
ATOM 748 O O . HIS A 1 87 ? -3.577 7.027 -11.081 1.00 78.44 87 HIS A O 1
ATOM 754 N N . ASN A 1 88 ? -1.550 6.689 -10.193 1.00 82.19 88 ASN A N 1
ATOM 755 C CA . ASN A 1 88 ? -0.989 6.010 -11.367 1.00 82.19 88 ASN A CA 1
ATOM 756 C C . ASN A 1 88 ? -0.877 4.493 -11.164 1.00 82.19 88 ASN A C 1
ATOM 758 O O . ASN A 1 88 ? -0.360 3.774 -12.025 1.00 82.19 88 ASN A O 1
ATOM 762 N N . SER A 1 89 ? -1.386 4.016 -10.029 1.00 86.62 89 SER A N 1
ATOM 763 C CA . SER A 1 89 ? -1.335 2.629 -9.621 1.00 86.62 89 SER A CA 1
ATOM 764 C C . SER A 1 89 ? -2.694 1.945 -9.750 1.00 86.62 89 SER A C 1
ATOM 766 O O . SER A 1 89 ? -3.754 2.561 -9.675 1.00 86.62 89 SER A O 1
ATOM 768 N N . LEU A 1 90 ? -2.645 0.639 -9.956 1.00 88.31 90 LEU A N 1
ATOM 769 C CA . LEU A 1 90 ? -3.748 -0.292 -9.908 1.00 88.31 90 LEU A CA 1
ATOM 770 C C . LEU A 1 90 ? -3.508 -1.196 -8.700 1.00 88.31 90 LEU A C 1
ATOM 772 O O . LEU A 1 90 ? -2.592 -2.025 -8.697 1.00 88.31 90 LEU A O 1
ATOM 776 N N . ILE A 1 91 ? -4.326 -1.010 -7.670 1.00 86.62 91 ILE A N 1
ATOM 777 C CA . ILE A 1 91 ? -4.265 -1.776 -6.427 1.00 86.62 91 ILE A CA 1
ATOM 778 C C . ILE A 1 91 ? -5.380 -2.815 -6.459 1.00 86.62 91 ILE A C 1
ATOM 780 O O . ILE A 1 91 ? -6.543 -2.493 -6.698 1.00 86.62 91 ILE A O 1
ATOM 784 N N . GLN A 1 92 ? -5.022 -4.073 -6.223 1.00 85.94 92 GLN A N 1
ATOM 785 C CA . GLN A 1 92 ? -5.975 -5.174 -6.266 1.00 85.94 92 GLN A CA 1
ATOM 786 C C . GLN A 1 92 ? -6.952 -5.113 -5.086 1.00 85.94 92 GLN A C 1
ATOM 788 O O . GLN A 1 92 ? -6.560 -4.852 -3.948 1.00 85.94 92 GLN A O 1
ATOM 793 N N . HIS A 1 93 ? -8.225 -5.429 -5.339 1.00 86.12 93 HIS A N 1
ATOM 794 C CA . HIS A 1 93 ? -9.289 -5.386 -4.327 1.00 86.12 93 HIS A CA 1
ATOM 795 C C . HIS A 1 93 ? -8.971 -6.202 -3.063 1.00 86.12 93 HIS A C 1
ATOM 797 O O . HIS A 1 93 ? -9.265 -5.754 -1.956 1.00 86.12 93 HIS A O 1
ATOM 803 N N . HIS A 1 94 ? -8.349 -7.375 -3.214 1.00 85.94 94 HIS A N 1
ATOM 804 C CA . HIS A 1 94 ? -7.991 -8.229 -2.080 1.00 85.94 94 HIS A CA 1
ATOM 805 C C . HIS A 1 94 ? -6.922 -7.594 -1.176 1.00 85.94 94 HIS A C 1
ATOM 807 O O . HIS A 1 94 ? -6.995 -7.740 0.042 1.00 85.94 94 HIS A O 1
ATOM 813 N N . GLU A 1 95 ? -5.976 -6.836 -1.740 1.00 88.12 95 GLU A N 1
ATOM 814 C CA . GLU A 1 95 ? -4.971 -6.103 -0.958 1.00 88.12 95 GLU A CA 1
ATOM 815 C C . GLU A 1 95 ? -5.620 -4.969 -0.162 1.00 88.12 95 GLU A C 1
ATOM 817 O O . GLU A 1 95 ? -5.355 -4.817 1.030 1.00 88.12 95 GLU A O 1
ATOM 822 N N . ILE A 1 96 ? -6.543 -4.226 -0.783 1.00 88.44 96 ILE A N 1
ATOM 823 C CA . ILE A 1 96 ? -7.310 -3.172 -0.101 1.00 88.44 96 ILE A CA 1
ATOM 824 C C . ILE A 1 96 ? -8.115 -3.769 1.060 1.00 88.44 96 ILE A C 1
ATOM 826 O O . ILE A 1 96 ? -8.110 -3.223 2.161 1.00 88.44 96 ILE A O 1
ATOM 830 N N . PHE A 1 97 ? -8.774 -4.909 0.845 1.00 88.00 97 PHE A N 1
ATOM 831 C CA . PHE A 1 97 ? -9.560 -5.579 1.883 1.00 88.00 97 PHE A CA 1
ATOM 832 C C . PHE A 1 97 ? -8.696 -6.111 3.036 1.00 88.00 97 PHE A C 1
ATOM 834 O O . PHE A 1 97 ? -9.053 -5.950 4.207 1.00 88.00 97 PHE A O 1
ATOM 841 N N . SER A 1 98 ? -7.526 -6.681 2.729 1.00 87.50 98 SER A N 1
ATOM 842 C CA . SER A 1 98 ? -6.552 -7.076 3.751 1.00 87.50 98 SER A CA 1
ATOM 843 C C . SER A 1 98 ? -6.163 -5.879 4.618 1.00 87.50 98 SER A C 1
ATOM 845 O O . SER A 1 98 ? -6.202 -5.972 5.843 1.00 87.50 98 SER A O 1
ATOM 847 N N . LYS A 1 99 ? -5.856 -4.729 4.004 1.00 88.88 99 LYS A N 1
ATOM 848 C CA . LYS A 1 99 ? -5.479 -3.520 4.750 1.00 88.88 99 LYS A CA 1
ATOM 849 C C . LYS A 1 99 ? -6.634 -2.897 5.513 1.00 88.88 99 LYS A C 1
ATOM 851 O O . LYS A 1 99 ? -6.431 -2.421 6.623 1.00 88.88 99 LYS A O 1
ATOM 856 N N . ALA A 1 100 ? -7.852 -2.968 4.993 1.00 89.38 100 ALA A N 1
ATOM 857 C CA . ALA A 1 100 ? -9.040 -2.559 5.732 1.00 89.38 100 ALA A CA 1
ATOM 858 C C . ALA A 1 100 ? -9.232 -3.372 7.024 1.00 89.38 100 ALA A C 1
ATOM 860 O O . ALA A 1 100 ? -9.658 -2.828 8.042 1.00 89.38 100 ALA A O 1
ATOM 861 N N . THR A 1 101 ? -8.876 -4.658 7.005 1.00 87.88 101 THR A N 1
ATOM 862 C CA . THR A 1 101 ? -8.918 -5.523 8.193 1.00 87.88 101 THR A CA 1
ATOM 863 C C . THR A 1 101 ? -7.829 -5.146 9.202 1.00 87.88 101 THR A C 1
ATOM 865 O O . THR A 1 101 ? -8.119 -5.041 10.396 1.00 87.88 101 THR A O 1
ATOM 868 N N . ASP A 1 102 ? -6.611 -4.857 8.730 1.00 90.12 102 ASP A N 1
ATOM 869 C CA . ASP A 1 102 ? -5.512 -4.351 9.569 1.00 90.12 102 ASP A CA 1
ATOM 870 C C . ASP A 1 102 ? -5.903 -3.027 10.255 1.00 90.12 102 ASP A C 1
ATOM 872 O O . ASP A 1 102 ? -5.726 -2.860 11.464 1.00 90.12 102 ASP A O 1
ATOM 876 N N . ILE A 1 103 ? -6.494 -2.100 9.492 1.00 90.19 103 ILE A N 1
ATOM 877 C CA . ILE A 1 103 ? -6.983 -0.808 9.990 1.00 90.19 103 ILE A CA 1
ATOM 878 C C . ILE A 1 103 ? -8.119 -1.003 10.990 1.00 90.19 103 ILE A C 1
ATOM 880 O O . ILE A 1 103 ? -8.112 -0.365 12.040 1.00 90.19 103 ILE A O 1
ATOM 884 N N . LYS A 1 104 ? -9.073 -1.900 10.715 1.00 91.12 104 LYS A N 1
ATOM 885 C CA . LYS A 1 104 ? -10.146 -2.225 11.662 1.00 91.12 104 LYS A CA 1
ATOM 886 C C . LYS A 1 104 ? -9.579 -2.610 13.017 1.00 91.12 104 LYS A C 1
ATOM 888 O O . LYS A 1 104 ? -10.000 -2.073 14.043 1.00 91.12 104 LYS A O 1
ATOM 893 N N . TRP A 1 105 ? -8.635 -3.544 13.018 1.00 87.31 105 TRP A N 1
ATOM 894 C CA . TRP A 1 105 ? -8.003 -3.992 14.247 1.00 87.31 105 TRP A CA 1
ATOM 895 C C . TRP A 1 105 ? -7.292 -2.835 14.955 1.00 87.31 105 TRP A C 1
ATOM 897 O O . TRP A 1 105 ? -7.541 -2.596 16.132 1.00 87.31 105 TRP A O 1
ATOM 907 N N . LEU A 1 106 ? -6.504 -2.049 14.217 1.00 87.38 106 LEU A N 1
ATOM 908 C CA . LEU A 1 106 ? -5.803 -0.886 14.753 1.00 87.38 106 LEU A CA 1
ATOM 909 C C . LEU A 1 106 ? -6.758 0.130 15.402 1.00 87.38 106 LEU A C 1
ATOM 911 O O . LEU A 1 106 ? -6.511 0.590 16.515 1.00 87.38 106 LEU A O 1
ATOM 915 N N . MET A 1 107 ? -7.860 0.457 14.733 1.00 87.50 107 MET A N 1
ATOM 916 C CA . MET A 1 107 ? -8.824 1.452 15.199 1.00 87.50 107 MET A CA 1
ATOM 917 C C . MET A 1 107 ? -9.627 0.955 16.406 1.00 87.50 107 MET A C 1
ATOM 919 O O . MET A 1 107 ? -9.829 1.711 17.348 1.00 87.50 107 MET A O 1
ATOM 923 N N . THR A 1 108 ? -10.046 -0.312 16.418 1.00 87.38 108 THR A N 1
ATOM 924 C CA . THR A 1 108 ? -10.839 -0.891 17.524 1.00 87.38 108 THR A CA 1
ATOM 925 C C . THR A 1 108 ? -10.012 -1.231 18.764 1.00 87.38 108 THR A C 1
ATOM 927 O O . THR A 1 108 ? -10.534 -1.190 19.874 1.00 87.38 108 THR A O 1
ATOM 930 N N . GLU A 1 109 ? -8.721 -1.536 18.603 1.00 86.00 109 GLU A N 1
ATOM 931 C CA . GLU A 1 109 ? -7.802 -1.757 19.727 1.00 86.00 109 GLU A CA 1
ATOM 932 C C . GLU A 1 109 ? -7.496 -0.445 20.468 1.00 86.00 109 GLU A C 1
ATOM 934 O O . GLU A 1 109 ? -7.358 -0.444 21.691 1.00 86.00 109 GLU A O 1
ATOM 939 N N . ASN A 1 110 ? -7.396 0.671 19.738 1.00 84.06 110 ASN A N 1
ATOM 940 C CA . ASN A 1 110 ? -6.938 1.949 20.292 1.00 84.06 110 ASN A CA 1
ATOM 941 C C . ASN A 1 110 ? -8.081 2.924 20.607 1.00 84.06 110 ASN A C 1
ATOM 943 O O . ASN A 1 110 ? -7.926 3.780 21.478 1.00 84.06 110 ASN A O 1
ATOM 947 N N . PHE A 1 111 ? -9.239 2.783 19.956 1.00 85.44 111 PHE A N 1
ATOM 948 C CA . PHE A 1 111 ? -10.377 3.682 20.130 1.00 85.44 111 PHE A CA 1
ATOM 949 C C . PHE A 1 111 ? -11.671 2.913 20.393 1.00 85.44 111 PHE A C 1
ATOM 951 O O . PHE A 1 111 ? -11.966 1.892 19.772 1.00 85.44 111 PHE A O 1
ATOM 958 N N . LYS A 1 112 ? -12.494 3.444 21.304 1.00 85.25 112 LYS A N 1
ATOM 959 C CA . LYS A 1 112 ? -13.835 2.914 21.584 1.00 85.25 112 LYS A CA 1
ATOM 960 C C . LYS A 1 112 ? -14.813 3.392 20.515 1.00 85.25 112 LYS A C 1
ATOM 962 O O . LYS A 1 112 ? -15.515 4.384 20.698 1.00 85.25 112 LYS A O 1
ATOM 967 N N . LEU A 1 113 ? -14.819 2.689 19.392 1.00 85.25 113 LEU A N 1
ATOM 968 C CA . LEU A 1 113 ? -15.675 2.979 18.250 1.00 85.25 113 LEU A CA 1
ATOM 969 C C . LEU A 1 113 ? -16.975 2.166 18.275 1.00 85.25 113 LEU A C 1
ATOM 971 O O . LEU A 1 113 ? -16.946 1.000 18.663 1.00 85.25 113 LEU A O 1
ATOM 975 N N . PRO A 1 114 ? -18.102 2.730 17.805 1.00 86.19 114 PRO A N 1
ATOM 976 C CA . PRO A 1 114 ? -19.286 1.945 17.486 1.00 86.19 114 PRO A CA 1
ATOM 977 C C . PRO A 1 114 ? -18.982 0.898 16.406 1.00 86.19 114 PRO A C 1
ATOM 979 O O . PRO A 1 114 ? -18.414 1.224 15.358 1.00 86.19 114 PRO A O 1
ATOM 982 N N . ASP A 1 115 ? -19.436 -0.338 16.619 1.00 86.12 115 ASP A N 1
ATOM 983 C CA . ASP A 1 115 ? -19.199 -1.455 15.696 1.00 86.12 115 ASP A CA 1
ATOM 984 C C . ASP A 1 115 ? -19.677 -1.159 14.269 1.00 86.12 115 ASP A C 1
ATOM 986 O O . ASP A 1 115 ? -19.097 -1.665 13.317 1.00 86.12 115 ASP A O 1
ATOM 990 N N . GLN A 1 116 ? -20.698 -0.309 14.092 1.00 87.62 116 GLN A N 1
ATOM 991 C CA . GLN A 1 116 ? -21.248 0.023 12.774 1.00 87.62 116 GLN A CA 1
ATOM 992 C C . GLN A 1 116 ? -20.282 0.828 11.892 1.00 87.62 116 GLN A C 1
ATOM 994 O O . GLN A 1 116 ? -20.331 0.693 10.669 1.00 87.62 116 GLN A O 1
ATOM 999 N N . ILE A 1 117 ? -19.424 1.663 12.490 1.00 88.19 117 ILE A N 1
ATOM 1000 C CA . ILE A 1 117 ? -18.473 2.521 11.759 1.00 88.19 117 ILE A CA 1
ATOM 1001 C C . ILE A 1 117 ? -17.044 1.967 11.764 1.00 88.19 117 ILE A C 1
ATOM 1003 O O . ILE A 1 117 ? -16.206 2.438 10.997 1.00 88.19 117 ILE A O 1
ATOM 1007 N N . ALA A 1 118 ? -16.780 0.954 12.596 1.00 89.00 118 ALA A N 1
ATOM 1008 C CA . ALA A 1 118 ? -15.500 0.262 12.711 1.00 89.00 118 ALA A CA 1
ATOM 1009 C C . ALA A 1 118 ? -15.550 -1.156 12.114 1.00 89.00 118 ALA A C 1
ATOM 1011 O O . ALA A 1 118 ? -15.053 -2.125 12.693 1.00 89.00 118 ALA A O 1
ATOM 1012 N N . THR A 1 119 ? -16.159 -1.290 10.937 1.00 89.94 119 THR A N 1
ATOM 1013 C CA . THR A 1 119 ? -16.180 -2.543 10.172 1.00 89.94 119 THR A CA 1
ATOM 1014 C C . THR A 1 119 ? -15.127 -2.541 9.067 1.00 89.94 119 THR A C 1
ATOM 1016 O O . THR A 1 119 ? -14.698 -1.488 8.591 1.00 89.94 119 THR A O 1
ATOM 1019 N N . ALA A 1 120 ? -14.717 -3.734 8.627 1.00 89.62 120 ALA A N 1
ATOM 1020 C CA . ALA A 1 120 ? -13.756 -3.864 7.533 1.00 89.62 120 ALA A CA 1
ATOM 1021 C C . ALA A 1 120 ? -14.350 -3.315 6.227 1.00 89.62 120 ALA A C 1
ATOM 1023 O O . ALA A 1 120 ? -13.638 -2.727 5.426 1.00 89.62 120 ALA A O 1
ATOM 1024 N N . GLU A 1 121 ? -15.665 -3.427 6.040 1.00 90.81 121 GLU A N 1
ATOM 1025 C CA . GLU A 1 121 ? -16.391 -2.910 4.884 1.00 90.81 121 GLU A CA 1
ATOM 1026 C C . GLU A 1 121 ? -16.383 -1.380 4.828 1.00 90.81 121 GLU A C 1
ATOM 1028 O O . GLU A 1 121 ? -16.273 -0.809 3.741 1.00 90.81 121 GLU A O 1
ATOM 1033 N N . ILE A 1 122 ? -16.501 -0.710 5.981 1.00 93.12 122 ILE A N 1
ATOM 1034 C CA . ILE A 1 122 ? -16.405 0.751 6.060 1.00 93.12 122 ILE A CA 1
ATOM 1035 C C . ILE A 1 122 ? -14.983 1.193 5.731 1.00 93.12 122 ILE A C 1
ATOM 1037 O O . ILE A 1 122 ? -14.813 2.021 4.843 1.00 93.12 122 ILE A O 1
ATOM 1041 N N . PHE A 1 123 ? -13.963 0.594 6.352 1.00 93.38 123 PHE A N 1
ATOM 1042 C CA . PHE A 1 123 ? -12.570 0.952 6.067 1.00 93.38 123 PHE A CA 1
ATOM 1043 C C . PHE A 1 123 ? -12.144 0.612 4.638 1.00 93.38 123 PHE A C 1
ATOM 1045 O O . PHE A 1 123 ? -11.418 1.382 4.015 1.00 93.38 123 PHE A O 1
ATOM 1052 N N . PHE A 1 124 ? -12.641 -0.490 4.079 1.00 92.38 124 PHE A N 1
ATOM 1053 C CA . PHE A 1 124 ? -12.449 -0.831 2.675 1.00 92.38 124 PHE A CA 1
ATOM 1054 C C . PHE A 1 124 ? -13.044 0.250 1.772 1.00 92.38 124 PHE A C 1
ATOM 1056 O O . PHE A 1 124 ? -12.363 0.746 0.878 1.00 92.38 124 PHE A O 1
ATOM 1063 N N . ALA A 1 125 ? -14.290 0.660 2.027 1.00 90.12 125 ALA A N 1
ATOM 1064 C CA . ALA A 1 125 ? -14.923 1.733 1.271 1.00 90.12 125 ALA A CA 1
ATOM 1065 C C . ALA A 1 125 ? -14.159 3.061 1.412 1.00 90.12 125 ALA A C 1
ATOM 1067 O O . ALA A 1 125 ? -14.035 3.776 0.420 1.00 90.12 125 ALA A O 1
ATOM 1068 N N . SER A 1 126 ? -13.593 3.359 2.587 1.00 90.75 126 SER A N 1
ATOM 1069 C CA . SER A 1 126 ? -12.730 4.529 2.803 1.00 90.75 126 SER A CA 1
ATOM 1070 C C . SER A 1 126 ? -11.460 4.469 1.959 1.00 90.75 126 SER A C 1
ATOM 1072 O O . SER A 1 126 ? -11.135 5.446 1.297 1.00 90.75 126 SER A O 1
ATOM 1074 N N . LEU A 1 127 ? -10.771 3.324 1.917 1.00 88.31 127 LEU A N 1
ATOM 1075 C CA . LEU A 1 127 ? -9.570 3.140 1.092 1.00 88.31 127 LEU A CA 1
ATOM 1076 C C . LEU A 1 127 ? -9.878 3.194 -0.413 1.00 88.31 127 LEU A C 1
ATOM 1078 O O . LEU A 1 127 ? -9.084 3.710 -1.194 1.00 88.31 127 LEU A O 1
ATOM 1082 N N . VAL A 1 128 ? -11.038 2.685 -0.834 1.00 86.06 128 VAL A N 1
ATOM 1083 C CA . VAL A 1 128 ? -11.495 2.787 -2.229 1.00 86.06 128 VAL A CA 1
ATOM 1084 C C . VAL A 1 128 ? -11.854 4.227 -2.590 1.00 86.06 128 VAL A C 1
ATOM 1086 O O . VAL A 1 128 ? -11.528 4.675 -3.686 1.00 86.06 128 VAL A O 1
ATOM 1089 N N . TYR A 1 129 ? -12.522 4.953 -1.690 1.00 81.00 129 TYR A N 1
ATOM 1090 C CA . TYR A 1 129 ? -12.831 6.370 -1.878 1.00 81.00 129 TYR A CA 1
ATOM 1091 C C . TYR A 1 129 ? -11.549 7.199 -1.978 1.00 81.00 129 TYR A C 1
ATOM 1093 O O . TYR A 1 129 ? -11.414 8.009 -2.890 1.00 81.00 129 TYR A O 1
ATOM 1101 N N . PHE A 1 130 ? -10.597 6.913 -1.094 1.00 69.75 130 PHE A N 1
ATOM 1102 C CA . PHE A 1 130 ? -9.267 7.501 -1.072 1.00 69.75 130 PHE A CA 1
ATOM 1103 C C . PHE A 1 130 ? -8.493 7.264 -2.385 1.00 69.75 130 PHE A C 1
ATOM 1105 O O . PHE A 1 130 ? -7.830 8.162 -2.888 1.00 69.75 130 PHE A O 1
ATOM 1112 N N . ASN A 1 131 ? -8.634 6.086 -3.001 1.00 61.84 131 ASN A N 1
ATOM 1113 C CA . ASN A 1 131 ? -8.005 5.749 -4.285 1.00 61.84 131 ASN A CA 1
ATOM 1114 C C . ASN A 1 131 ? -8.578 6.498 -5.508 1.00 61.84 131 ASN A C 1
ATOM 1116 O O . ASN A 1 131 ? -8.207 6.181 -6.642 1.00 61.84 131 ASN A O 1
ATOM 1120 N N . LYS A 1 132 ? -9.493 7.461 -5.329 1.00 61.97 132 LYS A N 1
ATOM 1121 C CA . LYS A 1 132 ? -10.050 8.239 -6.443 1.00 61.97 132 LYS A CA 1
ATOM 1122 C C . LYS A 1 132 ? -9.129 9.403 -6.847 1.00 61.97 132 LYS A C 1
ATOM 1124 O O . LYS A 1 132 ? -8.491 10.002 -5.988 1.00 61.97 132 LYS A O 1
ATOM 1129 N N . PRO A 1 133 ? -9.089 9.793 -8.137 1.00 50.16 133 PRO A N 1
ATOM 1130 C CA . PRO A 1 133 ? -8.088 10.724 -8.678 1.00 50.16 133 PRO A CA 1
ATOM 1131 C C . PRO A 1 133 ? -8.289 12.213 -8.321 1.00 50.16 133 PRO A C 1
ATOM 1133 O O . PRO A 1 133 ? -7.956 13.070 -9.132 1.00 50.16 133 PRO A O 1
ATOM 1136 N N . SER A 1 134 ? -8.873 12.555 -7.168 1.00 50.66 134 SER A N 1
ATOM 1137 C CA . SER A 1 134 ? -9.225 13.946 -6.830 1.00 50.66 134 SER A CA 1
ATOM 1138 C C . SER A 1 134 ? -8.195 14.696 -5.981 1.00 50.66 134 SER A C 1
ATOM 1140 O O . SER A 1 134 ? -8.386 15.885 -5.753 1.00 50.66 134 SER A O 1
ATOM 1142 N N . ASN A 1 135 ? -7.129 14.039 -5.511 1.00 49.44 135 ASN A N 1
ATOM 1143 C CA . ASN A 1 135 ? -6.148 14.651 -4.612 1.00 49.44 135 ASN A CA 1
ATOM 1144 C C . ASN A 1 135 ? -4.802 14.850 -5.328 1.00 49.44 135 ASN A C 1
ATOM 1146 O O . ASN A 1 135 ? -4.189 13.887 -5.780 1.00 49.44 135 ASN A O 1
ATOM 1150 N N . ASP A 1 136 ? -4.310 16.092 -5.365 1.00 44.78 136 ASP A N 1
ATOM 1151 C CA . ASP A 1 136 ? -3.032 16.495 -5.986 1.00 44.78 136 ASP A CA 1
ATOM 1152 C C . ASP A 1 136 ? -1.774 15.901 -5.301 1.00 44.78 136 ASP A C 1
ATOM 1154 O O . ASP A 1 136 ? -0.639 16.122 -5.737 1.00 44.78 136 ASP A O 1
ATOM 1158 N N . LYS A 1 137 ? -1.939 15.127 -4.219 1.00 52.72 137 LYS A N 1
ATOM 1159 C CA . LYS A 1 137 ? -0.841 14.497 -3.474 1.00 52.72 137 LYS A CA 1
ATOM 1160 C C . LYS A 1 137 ? -0.475 13.141 -4.090 1.00 52.72 137 LYS A C 1
ATOM 1162 O O . LYS A 1 137 ? -1.103 12.117 -3.841 1.00 52.72 137 LYS A O 1
ATOM 1167 N N . ASN A 1 138 ? 0.590 13.125 -4.893 1.00 55.00 138 ASN A N 1
ATOM 1168 C CA . ASN A 1 138 ? 1.007 11.938 -5.653 1.00 55.00 138 ASN A CA 1
ATOM 1169 C C . ASN A 1 138 ? 1.809 10.883 -4.863 1.00 55.00 138 ASN A C 1
ATOM 1171 O O . ASN A 1 138 ? 1.871 9.739 -5.317 1.00 55.00 138 ASN A O 1
ATOM 1175 N N . TYR A 1 139 ? 2.434 11.236 -3.729 1.00 52.38 139 TYR A N 1
ATOM 1176 C CA . TYR A 1 139 ? 3.475 10.394 -3.102 1.00 52.38 139 TYR A CA 1
ATOM 1177 C C . TYR A 1 139 ? 3.419 10.270 -1.574 1.00 52.38 139 TYR A C 1
ATOM 1179 O O . TYR A 1 139 ? 3.896 9.262 -1.053 1.00 52.38 139 TYR A O 1
ATOM 1187 N N . LEU A 1 140 ? 2.857 11.254 -0.865 1.00 54.72 140 LEU A N 1
ATOM 1188 C CA . LEU A 1 140 ? 2.706 11.215 0.589 1.00 54.72 140 LEU A CA 1
ATOM 1189 C C . LEU A 1 140 ? 1.221 11.137 0.921 1.00 54.72 140 LEU A C 1
ATOM 1191 O O . LEU A 1 140 ? 0.473 12.055 0.597 1.00 54.72 140 LEU A O 1
ATOM 1195 N N . ILE A 1 141 ? 0.825 10.029 1.536 1.00 62.31 141 ILE A N 1
ATOM 1196 C CA . ILE A 1 141 ? -0.465 9.934 2.207 1.00 62.31 141 ILE A CA 1
ATOM 1197 C C . ILE A 1 141 ? -0.259 10.426 3.619 1.00 62.31 141 ILE A C 1
ATOM 1199 O O . ILE A 1 141 ? 0.529 9.842 4.365 1.00 62.31 141 ILE A O 1
ATOM 1203 N N . GLU A 1 142 ? -0.998 11.458 3.979 1.00 71.19 142 GLU A N 1
ATOM 1204 C CA . GLU A 1 142 ? -1.149 11.850 5.366 1.00 71.19 142 GLU A CA 1
ATOM 1205 C C . GLU A 1 142 ? -2.284 11.036 5.987 1.00 71.19 142 GLU A C 1
ATOM 1207 O O . GLU A 1 142 ? -3.273 10.696 5.329 1.00 71.19 142 GLU A O 1
ATOM 1212 N N . CYS A 1 143 ? -2.158 10.704 7.272 1.00 76.56 143 CYS A N 1
ATOM 1213 C CA . CYS A 1 143 ? -3.236 10.040 8.002 1.00 76.56 143 CYS A CA 1
ATOM 1214 C C . CYS A 1 143 ? -4.569 10.796 7.862 1.00 76.56 143 CYS A C 1
ATOM 1216 O O . CYS A 1 143 ? -5.629 10.177 7.769 1.00 76.56 143 CYS A O 1
ATOM 1218 N N . GLU A 1 144 ? -4.500 12.124 7.819 1.00 79.50 144 GLU A N 1
ATOM 1219 C CA . GLU A 1 144 ? -5.613 13.039 7.600 1.00 79.50 144 GLU A CA 1
ATOM 1220 C C . GLU A 1 144 ? -6.399 12.711 6.316 1.00 79.50 144 GLU A C 1
ATOM 1222 O O . GLU A 1 144 ? -7.624 12.609 6.375 1.00 79.50 144 GLU A O 1
ATOM 1227 N N . ASP A 1 145 ? -5.728 12.396 5.200 1.00 78.94 145 ASP A N 1
ATOM 1228 C CA . ASP A 1 145 ? -6.404 12.086 3.929 1.00 78.94 145 ASP A CA 1
ATOM 1229 C C . ASP A 1 145 ? -7.304 10.833 4.046 1.00 78.94 145 ASP A C 1
ATOM 1231 O O . ASP A 1 145 ? -8.394 10.734 3.461 1.00 78.94 145 ASP A O 1
ATOM 1235 N N . PHE A 1 146 ? -6.856 9.845 4.827 1.00 85.12 146 PHE A N 1
ATOM 1236 C CA . PHE A 1 146 ? -7.638 8.646 5.118 1.00 85.12 146 PHE A CA 1
ATOM 1237 C C . PHE A 1 146 ? -8.787 8.929 6.087 1.00 85.12 146 PHE A C 1
ATOM 1239 O O . PHE A 1 146 ? -9.893 8.418 5.889 1.00 85.12 146 PHE A O 1
ATOM 1246 N N . LEU A 1 147 ? -8.543 9.729 7.127 1.00 86.38 147 LEU A N 1
ATOM 1247 C CA . LEU A 1 147 ? -9.568 10.091 8.103 1.00 86.38 147 LEU A CA 1
ATOM 1248 C C . LEU A 1 147 ? -10.706 10.881 7.451 1.00 86.38 147 LEU A C 1
ATOM 1250 O O . LEU A 1 147 ? -11.869 10.588 7.729 1.00 86.38 147 LEU A O 1
ATOM 1254 N N . ASP A 1 148 ? -10.395 11.787 6.527 1.00 86.25 148 ASP A N 1
ATOM 1255 C CA . ASP A 1 148 ? -11.388 12.516 5.733 1.00 86.25 148 ASP A CA 1
ATOM 1256 C C . ASP A 1 148 ? -12.210 11.570 4.853 1.00 86.25 148 ASP A C 1
ATOM 1258 O O . ASP A 1 148 ? -13.444 11.625 4.832 1.00 86.25 148 ASP A O 1
ATOM 1262 N N . SER A 1 149 ? -11.540 10.626 4.186 1.00 88.62 149 SER A N 1
ATOM 1263 C CA . SER A 1 149 ? -12.209 9.593 3.387 1.00 88.62 149 SER A CA 1
ATOM 1264 C C . SER A 1 149 ? -13.146 8.735 4.244 1.00 88.62 149 SER A C 1
ATOM 1266 O O . SER A 1 149 ? -14.267 8.420 3.841 1.00 88.62 149 SER A O 1
ATOM 1268 N N . TRP A 1 150 ? -12.721 8.384 5.457 1.00 90.62 150 TRP A N 1
ATOM 1269 C CA . TRP A 1 150 ? -13.535 7.631 6.404 1.00 90.62 150 TRP A CA 1
ATOM 1270 C C . TRP A 1 150 ? -14.710 8.441 6.957 1.00 90.62 150 TRP A C 1
ATOM 1272 O O . TRP A 1 150 ? -15.823 7.905 7.006 1.00 90.62 150 TRP A O 1
ATOM 1282 N N . LYS A 1 151 ? -14.514 9.730 7.276 1.00 90.12 151 LYS A N 1
ATOM 1283 C CA . LYS A 1 151 ? -15.598 10.658 7.643 1.00 90.12 151 LYS A CA 1
ATOM 1284 C C . LYS A 1 151 ? -16.647 10.705 6.539 1.00 90.12 151 LYS A C 1
ATOM 1286 O O . LYS A 1 151 ? -17.828 10.488 6.810 1.00 90.12 151 LYS A O 1
ATOM 1291 N N . GLN A 1 152 ? -16.216 10.890 5.294 1.00 90.50 152 GLN A N 1
ATOM 1292 C CA . GLN A 1 152 ? -17.109 10.980 4.144 1.00 90.50 152 GLN A CA 1
ATOM 1293 C C . GLN A 1 152 ? -17.903 9.689 3.911 1.00 90.50 152 GLN A C 1
ATOM 1295 O O . GLN A 1 152 ? -19.110 9.736 3.656 1.00 90.50 152 GLN A O 1
ATOM 1300 N N . VAL A 1 153 ? -17.260 8.523 4.020 1.00 91.88 153 VAL A N 1
ATOM 1301 C CA . VAL A 1 153 ? -17.937 7.223 3.878 1.00 91.88 153 VAL A CA 1
ATOM 1302 C C . VAL A 1 153 ? -18.959 7.002 4.991 1.00 91.88 153 VAL A C 1
ATOM 1304 O O . VAL A 1 153 ? -20.080 6.569 4.711 1.00 91.88 153 VAL A O 1
ATOM 1307 N N . CYS A 1 154 ? -18.611 7.326 6.238 1.00 91.56 154 CYS A N 1
ATOM 1308 C CA . CYS A 1 154 ? -19.536 7.211 7.363 1.00 91.56 154 CYS A CA 1
ATOM 1309 C C . CYS A 1 154 ? -20.731 8.155 7.209 1.00 91.56 154 CYS A C 1
ATOM 1311 O O . CYS A 1 154 ? -21.869 7.713 7.362 1.00 91.56 154 CYS A O 1
ATOM 1313 N N . PHE A 1 155 ? -20.488 9.414 6.838 1.00 91.00 155 PHE A N 1
ATOM 1314 C CA . PHE A 1 155 ? -21.539 10.392 6.563 1.00 91.00 155 PHE A CA 1
ATOM 1315 C C . PHE A 1 155 ? -22.465 9.916 5.439 1.00 91.00 155 PHE A C 1
ATOM 1317 O O . PHE A 1 155 ? -23.682 9.915 5.590 1.00 91.00 155 PHE A O 1
ATOM 1324 N N . THR A 1 156 ? -21.901 9.418 4.336 1.00 92.19 156 THR A N 1
ATOM 1325 C CA . THR A 1 156 ? -22.687 8.927 3.192 1.00 92.19 156 THR A CA 1
ATOM 1326 C C . THR A 1 156 ? -23.602 7.761 3.578 1.00 92.19 156 THR A C 1
ATOM 1328 O O . THR A 1 156 ? -24.706 7.645 3.052 1.00 92.19 156 THR A O 1
ATOM 1331 N N . ARG A 1 157 ? -23.167 6.883 4.492 1.00 91.62 157 ARG A N 1
ATOM 1332 C CA . ARG A 1 157 ? -23.950 5.702 4.896 1.00 91.62 157 ARG A CA 1
ATOM 1333 C C . ARG A 1 157 ? -24.903 5.942 6.059 1.00 91.62 157 ARG A C 1
ATOM 1335 O O . ARG A 1 157 ? -25.927 5.269 6.138 1.00 91.62 157 ARG A O 1
ATOM 1342 N N . PHE A 1 158 ? -24.560 6.837 6.977 1.00 92.12 158 PHE A N 1
ATOM 1343 C CA . PHE A 1 158 ? -25.249 6.962 8.263 1.00 92.12 158 PHE A CA 1
ATOM 1344 C C . PHE A 1 158 ? -25.685 8.396 8.599 1.00 92.12 158 PHE A C 1
ATOM 1346 O O . PHE A 1 158 ? -26.274 8.616 9.661 1.00 92.12 158 PHE A O 1
ATOM 1353 N N . GLY A 1 159 ? -25.403 9.371 7.730 1.00 90.19 159 GLY A N 1
ATOM 1354 C CA . GLY A 1 159 ? -25.596 10.795 8.004 1.00 90.19 159 GLY A CA 1
ATOM 1355 C C . GLY A 1 159 ? -24.787 11.260 9.218 1.00 90.19 159 GLY A C 1
ATOM 1356 O O . GLY A 1 159 ? -23.719 10.727 9.522 1.00 90.19 159 GLY A O 1
ATOM 1357 N N . ASN A 1 160 ? -25.337 12.209 9.975 1.00 91.19 160 ASN A N 1
ATOM 1358 C CA . ASN A 1 160 ? -24.645 12.834 11.114 1.00 91.19 160 ASN A CA 1
ATOM 1359 C C . ASN A 1 160 ? -24.648 11.965 12.382 1.00 91.19 160 ASN A C 1
ATOM 1361 O O . ASN A 1 160 ? -24.108 12.362 13.412 1.00 91.19 160 ASN A O 1
ATOM 1365 N N . LYS A 1 161 ? -25.252 10.768 12.339 1.00 88.62 161 LYS A N 1
ATOM 1366 C CA . LYS A 1 161 ? -25.462 9.912 13.519 1.00 88.62 161 LYS A CA 1
ATOM 1367 C C . LYS A 1 161 ? -24.168 9.592 14.272 1.00 88.62 161 LYS A C 1
ATOM 1369 O O . LYS A 1 161 ? -24.191 9.441 15.491 1.00 88.62 161 LYS A O 1
ATOM 1374 N N . PHE A 1 162 ? -23.058 9.476 13.547 1.00 86.62 162 PHE A N 1
ATOM 1375 C CA . PHE A 1 162 ? -21.758 9.110 14.104 1.00 86.62 162 PHE A CA 1
ATOM 1376 C C . PHE A 1 162 ? -20.704 10.214 13.986 1.00 86.62 162 PHE A C 1
ATOM 1378 O O . PHE A 1 162 ? -19.547 9.980 14.321 1.00 86.62 162 PHE A O 1
ATOM 1385 N N . GLU A 1 163 ? -21.093 11.412 13.546 1.00 85.12 163 GLU A N 1
ATOM 1386 C CA . GLU A 1 163 ? -20.166 12.521 13.303 1.00 85.12 163 GLU A CA 1
ATOM 1387 C C . GLU A 1 163 ? -19.360 12.873 14.555 1.00 85.12 163 GLU A C 1
ATOM 1389 O O . GLU A 1 163 ? -18.135 12.922 14.498 1.00 85.12 163 GLU A O 1
ATOM 1394 N N . LYS A 1 164 ? -20.025 12.958 15.713 1.00 85.12 164 LYS A N 1
ATOM 1395 C CA . LYS A 1 164 ? -19.375 13.226 17.002 1.00 85.12 164 LYS A CA 1
ATOM 1396 C C . LYS A 1 164 ? -18.237 12.246 17.325 1.00 85.12 164 LYS A C 1
ATOM 1398 O O . LYS A 1 164 ? -17.187 12.671 17.785 1.00 85.12 164 LYS A O 1
ATOM 1403 N N . TYR A 1 165 ? -18.414 10.948 17.060 1.00 83.56 165 TYR A N 1
ATOM 1404 C CA . TYR A 1 165 ? -17.367 9.948 17.322 1.00 83.56 165 TYR A CA 1
ATOM 1405 C C . TYR A 1 165 ? -16.143 10.159 16.428 1.00 83.56 165 TYR A C 1
ATOM 1407 O O . TYR A 1 165 ? -15.008 9.993 16.868 1.00 83.56 165 TYR A O 1
ATOM 1415 N N . ILE A 1 166 ? -16.376 10.528 15.169 1.00 81.50 166 ILE A N 1
ATOM 1416 C CA . ILE A 1 166 ? -15.311 10.772 14.196 1.00 81.50 166 ILE A CA 1
ATOM 1417 C C . ILE A 1 166 ? -14.562 12.058 14.561 1.00 81.50 166 ILE A C 1
ATOM 1419 O O . ILE A 1 166 ? -13.333 12.066 14.564 1.00 81.50 166 ILE A O 1
ATOM 1423 N N . GLU A 1 167 ? -15.283 13.111 14.950 1.00 83.50 167 GLU A N 1
ATOM 1424 C CA . GLU A 1 167 ? -14.706 14.388 15.387 1.00 83.50 167 GLU A CA 1
ATOM 1425 C C . GLU A 1 167 ? -13.950 14.302 16.716 1.00 83.50 167 GLU A C 1
ATOM 1427 O O . GLU A 1 167 ? -13.022 15.075 16.936 1.00 83.50 167 GLU A O 1
ATOM 1432 N N . GLU A 1 168 ? -14.286 13.347 17.584 1.00 84.88 168 GLU A N 1
ATOM 1433 C CA . GLU A 1 168 ? -13.514 13.064 18.798 1.00 84.88 168 GLU A CA 1
ATOM 1434 C C . GLU A 1 168 ? -12.209 12.312 18.492 1.00 84.88 168 GLU A C 1
ATOM 1436 O O . GLU A 1 168 ? -11.182 12.576 19.116 1.00 84.88 168 GLU A O 1
ATOM 1441 N N . ILE A 1 169 ? -12.215 11.398 17.518 1.00 81.69 169 ILE A N 1
ATOM 1442 C CA . ILE A 1 169 ? -11.059 10.544 17.193 1.00 81.69 169 ILE A CA 1
ATOM 1443 C C . ILE A 1 169 ? -10.041 11.247 16.304 1.00 81.69 169 ILE A C 1
ATOM 1445 O O . ILE A 1 169 ? -8.837 11.066 16.487 1.00 81.69 169 ILE A O 1
ATOM 1449 N N . TYR A 1 170 ? -10.505 12.080 15.377 1.00 81.06 170 TYR A N 1
ATOM 1450 C CA . TYR A 1 170 ? -9.648 12.845 14.478 1.00 81.06 170 TYR A CA 1
ATOM 1451 C C . TYR A 1 170 ? -8.525 13.613 15.214 1.00 81.06 170 TYR A C 1
ATOM 1453 O O . TYR A 1 170 ? -7.350 13.393 14.908 1.00 81.06 170 TYR A O 1
ATOM 1461 N N . PRO A 1 171 ? -8.810 14.446 16.239 1.00 77.38 171 PRO A N 1
ATOM 1462 C CA . PRO A 1 171 ? -7.770 15.141 16.987 1.00 77.38 171 PRO A CA 1
ATOM 1463 C C . PRO A 1 171 ? -6.940 14.207 17.869 1.00 77.38 171 PRO A C 1
ATOM 1465 O O . PRO A 1 171 ? -5.805 14.558 18.166 1.00 77.38 171 PRO A O 1
ATOM 1468 N N . LEU A 1 172 ? -7.454 13.046 18.295 1.00 79.50 172 LEU A N 1
ATOM 1469 C CA . LEU A 1 172 ? -6.660 12.074 19.056 1.00 79.50 172 LEU A CA 1
ATOM 1470 C C . LEU A 1 172 ? -5.557 11.471 18.188 1.00 79.50 172 LEU A C 1
ATOM 1472 O O . LEU A 1 172 ? -4.413 11.431 18.622 1.00 79.50 172 LEU A O 1
ATOM 1476 N N . ILE A 1 173 ? -5.884 11.080 16.955 1.00 78.06 173 ILE A N 1
ATOM 1477 C CA . ILE A 1 173 ? -4.912 10.537 15.997 1.00 78.06 173 ILE A CA 1
ATOM 1478 C C . ILE A 1 173 ? -3.962 11.637 15.506 1.00 78.06 173 ILE A C 1
ATOM 1480 O O . ILE A 1 173 ? -2.754 11.424 15.428 1.00 78.06 173 ILE A O 1
ATOM 1484 N N . SER A 1 174 ? -4.480 12.835 15.218 1.00 68.81 174 SER A N 1
ATOM 1485 C CA . SER A 1 174 ? -3.665 13.938 14.691 1.00 68.81 174 SER A CA 1
ATOM 1486 C C . SER A 1 174 ? -2.703 14.523 15.745 1.00 68.81 174 SER A C 1
ATOM 1488 O O . SER A 1 174 ? -1.563 14.859 15.423 1.00 68.81 174 SER A O 1
ATOM 1490 N N . LYS A 1 175 ? -3.091 14.567 17.034 1.00 66.56 175 LYS A N 1
ATOM 1491 C CA . LYS A 1 175 ? -2.243 15.078 18.137 1.00 66.56 175 LYS A CA 1
ATOM 1492 C C . LYS A 1 175 ? -1.100 14.154 18.555 1.00 66.56 175 LYS A C 1
ATOM 1494 O O . LYS A 1 175 ? -0.221 14.616 19.280 1.00 66.56 175 LYS A O 1
ATOM 1499 N N . GLU A 1 176 ? -1.051 12.902 18.098 1.00 64.19 176 GLU A N 1
ATOM 1500 C CA . GLU A 1 176 ? 0.092 12.011 18.367 1.00 64.19 176 GLU A CA 1
ATOM 1501 C C . GLU A 1 176 ? 1.426 12.540 17.780 1.00 64.19 176 GLU A C 1
ATOM 1503 O O . GLU A 1 176 ? 2.488 11.998 18.088 1.00 64.19 176 GLU A O 1
ATOM 1508 N N . ASN A 1 177 ? 1.397 13.627 16.991 1.00 52.84 177 ASN A N 1
ATOM 1509 C CA . ASN A 1 177 ? 2.556 14.210 16.308 1.00 52.84 177 ASN A CA 1
ATOM 1510 C C . ASN A 1 177 ? 3.397 15.231 17.081 1.00 52.84 177 ASN A C 1
ATOM 1512 O O . ASN A 1 177 ? 4.569 15.404 16.747 1.00 52.84 177 ASN A O 1
ATOM 1516 N N . SER A 1 178 ? 2.895 15.895 18.124 1.00 45.53 178 SER A N 1
ATOM 1517 C CA . SER A 1 178 ? 3.630 17.041 18.699 1.00 45.53 178 SER A CA 1
ATOM 1518 C C . SER A 1 178 ? 4.925 16.678 19.449 1.00 45.53 178 SER A C 1
ATOM 1520 O O . SER A 1 178 ? 5.648 17.568 19.886 1.00 45.53 178 SER A O 1
ATOM 1522 N N . THR A 1 179 ? 5.266 15.390 19.569 1.00 39.66 179 THR A N 1
ATOM 1523 C CA . THR A 1 179 ? 6.521 14.914 20.186 1.00 39.66 179 THR A CA 1
ATOM 1524 C C . THR A 1 179 ? 7.473 14.177 19.238 1.00 39.66 179 THR A C 1
ATOM 1526 O O . THR A 1 179 ? 8.589 13.865 19.650 1.00 39.66 179 THR A O 1
ATOM 1529 N N . LEU A 1 180 ? 7.094 13.914 17.980 1.00 42.59 180 LEU A N 1
ATOM 1530 C CA . LEU A 1 180 ? 7.914 13.128 17.039 1.00 42.59 180 LEU A CA 1
ATOM 1531 C C . LEU A 1 180 ? 8.416 13.911 15.820 1.00 42.59 180 LEU A C 1
ATOM 1533 O O . LEU A 1 180 ? 9.452 13.528 15.272 1.00 42.59 180 LEU A O 1
ATOM 1537 N N . ASP A 1 181 ? 7.783 15.028 15.452 1.00 38.25 181 ASP A N 1
ATOM 1538 C CA . ASP A 1 181 ? 8.228 15.857 14.317 1.00 38.25 181 ASP A CA 1
ATOM 1539 C C . ASP A 1 181 ? 9.655 16.420 14.494 1.00 38.25 181 ASP A C 1
ATOM 1541 O O . ASP A 1 181 ? 10.357 16.641 13.509 1.00 38.25 181 ASP A O 1
ATOM 1545 N N . LEU A 1 182 ? 10.151 16.536 15.734 1.00 40.31 182 LEU A N 1
ATOM 1546 C CA . LEU A 1 182 ? 11.546 16.909 16.023 1.00 40.31 182 LEU A CA 1
ATOM 1547 C C . LEU A 1 182 ? 12.562 15.786 15.745 1.00 40.31 182 LEU A C 1
ATOM 1549 O O . LEU A 1 182 ? 13.736 16.070 15.525 1.00 40.31 182 LEU A O 1
ATOM 1553 N N . ASN A 1 183 ? 12.132 14.521 15.725 1.00 32.56 183 ASN A N 1
ATOM 1554 C CA . ASN A 1 183 ? 13.021 13.375 15.509 1.00 32.56 183 ASN A CA 1
ATOM 1555 C C . ASN A 1 183 ? 12.966 12.845 14.071 1.00 32.56 183 ASN A C 1
ATOM 1557 O O . ASN A 1 183 ? 13.961 12.314 13.589 1.00 32.56 183 ASN A O 1
ATOM 1561 N N . VAL A 1 184 ? 11.842 12.992 13.362 1.00 37.12 184 VAL A N 1
ATOM 1562 C CA . VAL A 1 184 ? 11.698 12.481 11.984 1.00 37.12 184 VAL A CA 1
ATOM 1563 C C . VAL A 1 184 ? 12.400 13.383 10.962 1.00 37.12 184 VAL A C 1
ATOM 1565 O O . VAL A 1 184 ? 12.981 12.868 10.009 1.00 37.12 184 VAL A O 1
ATOM 1568 N N . GLN A 1 185 ? 12.481 14.699 11.197 1.00 31.00 185 GLN A N 1
ATOM 1569 C CA . GLN A 1 185 ? 13.298 15.591 10.356 1.00 31.00 185 GLN A CA 1
ATOM 1570 C C . GLN A 1 185 ? 14.812 15.315 10.460 1.00 31.00 185 GLN A C 1
ATOM 1572 O O . GLN A 1 185 ? 15.561 15.702 9.566 1.00 31.00 185 GLN A O 1
ATOM 1577 N N . ALA A 1 186 ? 15.267 14.585 11.486 1.00 29.89 186 ALA A N 1
ATOM 1578 C CA . ALA A 1 186 ? 16.649 14.112 11.599 1.00 29.89 186 ALA A CA 1
ATOM 1579 C C . ALA A 1 186 ? 16.910 12.779 10.863 1.00 29.89 186 ALA A C 1
ATOM 1581 O O . ALA A 1 186 ? 18.062 12.374 10.732 1.00 29.89 186 ALA A O 1
ATOM 1582 N N . ILE A 1 187 ? 15.871 12.103 10.352 1.00 33.19 187 ILE A N 1
ATOM 1583 C CA . ILE A 1 187 ? 15.969 10.829 9.611 1.00 33.19 187 ILE A CA 1
ATOM 1584 C C . ILE A 1 187 ? 15.684 11.084 8.121 1.00 33.19 187 ILE A C 1
ATOM 1586 O O . ILE A 1 187 ? 14.994 10.334 7.431 1.00 33.19 187 ILE A O 1
ATOM 1590 N N . GLY A 1 188 ? 16.227 12.182 7.601 1.00 27.73 188 GLY A N 1
ATOM 1591 C CA . GLY A 1 188 ? 16.459 12.306 6.173 1.00 27.73 188 GLY A CA 1
ATOM 1592 C C . GLY A 1 188 ? 17.553 11.320 5.773 1.00 27.73 188 GLY A C 1
ATOM 1593 O O . GLY A 1 188 ? 18.668 11.404 6.270 1.00 27.73 188 GLY A O 1
ATOM 1594 N N . CYS A 1 189 ? 17.231 10.407 4.859 1.00 30.09 189 CYS A N 1
ATOM 1595 C CA . CYS A 1 189 ? 18.207 9.650 4.078 1.00 30.09 189 CYS A CA 1
ATOM 1596 C C . CYS A 1 189 ? 19.226 8.831 4.902 1.00 30.09 189 CYS A C 1
ATOM 1598 O O . CYS A 1 189 ? 20.401 9.179 4.982 1.00 30.09 189 CYS A O 1
ATOM 1600 N N . VAL A 1 190 ? 18.810 7.686 5.452 1.00 24.89 190 VAL A N 1
ATOM 1601 C CA . VAL A 1 190 ? 19.763 6.608 5.764 1.00 24.89 190 VAL A CA 1
ATOM 1602 C C . VAL A 1 190 ? 19.211 5.281 5.260 1.00 24.89 190 VAL A C 1
ATOM 1604 O O . VAL A 1 190 ? 18.350 4.654 5.876 1.00 24.89 190 VAL A O 1
ATOM 1607 N N . ASP A 1 191 ? 19.755 4.862 4.119 1.00 36.62 191 ASP A N 1
ATOM 1608 C CA . ASP A 1 191 ? 19.949 3.457 3.793 1.00 36.62 191 ASP A CA 1
ATOM 1609 C C . ASP A 1 191 ? 20.606 2.749 4.984 1.00 36.62 191 ASP A C 1
ATOM 1611 O O . ASP A 1 191 ? 21.778 2.957 5.295 1.00 36.62 191 ASP A O 1
ATOM 1615 N N . ALA A 1 192 ? 19.865 1.862 5.632 1.00 26.52 192 ALA A N 1
ATOM 1616 C CA . ALA A 1 192 ? 20.444 0.777 6.399 1.00 26.52 192 ALA A CA 1
ATOM 1617 C C . ALA A 1 192 ? 19.591 -0.456 6.128 1.00 26.52 192 ALA A C 1
ATOM 1619 O O . ALA A 1 192 ? 18.374 -0.453 6.332 1.00 26.52 192 ALA A O 1
ATOM 1620 N N . GLY A 1 193 ? 20.229 -1.512 5.621 1.00 31.97 193 GLY A N 1
ATOM 1621 C CA . GLY A 1 193 ? 19.605 -2.818 5.502 1.00 31.97 193 GLY A CA 1
ATOM 1622 C C . GLY A 1 193 ? 18.884 -3.143 6.804 1.00 31.97 193 GLY A C 1
ATOM 1623 O O . GLY A 1 193 ? 19.433 -2.979 7.889 1.00 31.97 193 GLY A O 1
ATOM 1624 N N . ASN A 1 194 ? 17.632 -3.575 6.682 1.00 37.12 194 ASN A N 1
ATOM 1625 C CA . ASN A 1 194 ? 16.792 -3.985 7.799 1.00 37.12 194 ASN A CA 1
ATOM 1626 C C . ASN A 1 194 ? 17.313 -5.325 8.367 1.00 37.12 194 ASN A C 1
ATOM 1628 O O . ASN A 1 194 ? 16.626 -6.344 8.351 1.00 37.12 194 ASN A O 1
ATOM 1632 N N . THR A 1 195 ? 18.567 -5.358 8.818 1.00 38.44 195 THR A N 1
ATOM 1633 C CA . THR A 1 195 ? 19.087 -6.374 9.721 1.00 38.44 195 THR A CA 1
ATOM 1634 C C . THR A 1 195 ? 18.491 -6.063 11.076 1.00 38.44 195 THR A C 1
ATOM 1636 O O . THR A 1 195 ? 19.005 -5.246 11.835 1.00 38.44 195 THR A O 1
ATOM 1639 N N . VAL A 1 196 ? 17.350 -6.687 11.344 1.00 50.91 196 VAL A N 1
ATOM 1640 C CA . VAL A 1 196 ? 16.785 -6.772 12.684 1.00 50.91 196 VAL A CA 1
ATOM 1641 C C . VAL A 1 196 ? 17.873 -7.367 13.582 1.00 50.91 196 VAL A C 1
ATOM 1643 O O . VAL A 1 196 ? 18.162 -8.558 13.498 1.00 50.91 196 VAL A O 1
ATOM 1646 N N . GLN A 1 197 ? 18.537 -6.529 14.381 1.00 53.47 197 GLN A N 1
ATOM 1647 C CA . GLN A 1 197 ? 19.533 -7.000 15.338 1.00 53.47 197 GLN A CA 1
ATOM 1648 C C . GLN A 1 197 ? 18.788 -7.702 16.473 1.00 53.47 197 GLN A C 1
ATOM 1650 O O . GLN A 1 197 ? 18.192 -7.066 17.340 1.00 53.47 197 GLN A O 1
ATOM 1655 N N . LEU A 1 198 ? 18.757 -9.031 16.405 1.00 59.78 198 LEU A N 1
ATOM 1656 C CA . LEU A 1 198 ? 18.255 -9.884 17.471 1.00 59.78 198 LEU A CA 1
ATOM 1657 C C . LEU A 1 198 ? 19.399 -10.213 18.424 1.00 59.78 198 LEU A C 1
ATOM 1659 O O . LEU A 1 198 ? 20.509 -10.523 17.989 1.00 59.78 198 LEU A O 1
ATOM 1663 N N . THR A 1 199 ? 19.123 -10.205 19.723 1.00 71.50 199 THR A N 1
ATOM 1664 C CA . THR A 1 199 ? 20.047 -10.788 20.700 1.00 71.50 199 THR A CA 1
ATOM 1665 C C . THR A 1 199 ? 20.085 -12.310 20.536 1.00 71.50 199 THR A C 1
ATOM 1667 O O . THR A 1 199 ? 19.126 -12.912 20.048 1.00 71.50 199 THR A O 1
ATOM 1670 N N . GLN A 1 200 ? 21.162 -12.967 20.980 1.00 65.31 200 GLN A N 1
ATOM 1671 C CA .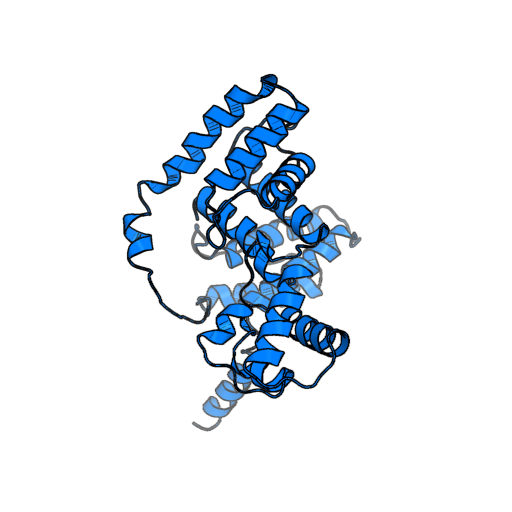 GLN A 1 200 ? 21.268 -14.431 20.899 1.00 65.31 200 GLN A CA 1
ATOM 1672 C C . GLN A 1 200 ? 20.084 -15.130 21.590 1.00 65.31 200 GLN A C 1
ATOM 1674 O O . GLN A 1 200 ? 19.520 -16.072 21.052 1.00 65.31 200 GLN A O 1
ATOM 1679 N N . THR A 1 201 ? 19.602 -14.589 22.712 1.00 69.88 201 THR A N 1
ATOM 1680 C CA . THR A 1 201 ? 18.416 -15.099 23.419 1.00 69.88 201 THR A CA 1
ATOM 1681 C C . THR A 1 201 ? 17.132 -15.000 22.590 1.00 69.88 201 THR A C 1
ATOM 1683 O O . THR A 1 201 ? 16.263 -15.865 22.686 1.00 69.88 201 THR A O 1
ATOM 1686 N N . GLN A 1 202 ? 16.987 -13.947 21.783 1.00 70.50 202 GLN A N 1
ATOM 1687 C CA . GLN A 1 202 ? 15.844 -13.783 20.883 1.00 70.50 202 GLN A CA 1
ATOM 1688 C C . GLN A 1 202 ? 15.935 -14.749 19.703 1.00 70.50 202 GLN A C 1
ATOM 1690 O O . GLN A 1 202 ? 14.925 -15.338 19.335 1.00 70.50 202 GLN A O 1
ATOM 1695 N N . ILE A 1 203 ? 17.136 -14.960 19.165 1.00 73.38 203 ILE A N 1
ATOM 1696 C CA . ILE A 1 203 ? 17.406 -15.951 18.117 1.00 73.38 203 ILE A CA 1
ATOM 1697 C C . ILE A 1 203 ? 17.069 -17.358 18.618 1.00 73.38 203 ILE A C 1
ATOM 1699 O O . ILE A 1 203 ? 16.242 -18.031 18.011 1.00 73.38 203 ILE A O 1
ATOM 1703 N N . ASP A 1 204 ? 17.622 -17.769 19.763 1.00 76.94 204 ASP A N 1
ATOM 1704 C CA . ASP A 1 204 ? 17.403 -19.100 20.345 1.00 76.94 204 ASP A CA 1
ATOM 1705 C C . ASP A 1 204 ? 15.914 -19.373 20.606 1.00 76.94 204 ASP A C 1
ATOM 1707 O O . ASP A 1 204 ? 15.438 -20.507 20.525 1.00 76.94 204 ASP A O 1
ATOM 1711 N N . TRP A 1 205 ? 15.162 -18.327 20.952 1.00 82.06 205 TRP A N 1
ATOM 1712 C CA . TRP A 1 205 ? 13.723 -18.409 21.150 1.00 82.06 205 TRP A CA 1
ATOM 1713 C C . TRP A 1 205 ? 12.963 -18.590 19.828 1.00 82.06 205 TRP A C 1
ATOM 1715 O O . TRP A 1 205 ? 12.121 -19.485 19.742 1.00 82.06 205 TRP A O 1
ATOM 1725 N N . VAL A 1 206 ? 13.290 -17.804 18.795 1.00 80.50 206 VAL A N 1
ATOM 1726 C CA . VAL A 1 206 ? 12.691 -17.914 17.451 1.00 80.50 206 VAL A CA 1
ATOM 1727 C C . VAL A 1 206 ? 12.985 -19.287 16.831 1.00 80.50 206 VAL A C 1
ATOM 1729 O O . VAL A 1 206 ? 12.075 -19.926 16.309 1.00 80.50 206 VAL A O 1
ATOM 1732 N N . GLU A 1 207 ? 14.213 -19.797 16.962 1.00 80.06 207 GLU A N 1
ATOM 1733 C CA . GLU A 1 207 ? 14.602 -21.125 16.460 1.00 80.06 207 GLU A CA 1
ATOM 1734 C C . GLU A 1 207 ? 13.874 -22.269 17.182 1.00 80.06 207 GLU A C 1
ATOM 1736 O O . GLU A 1 207 ? 13.501 -23.273 16.570 1.00 80.06 207 GLU A O 1
ATOM 1741 N N . LYS A 1 208 ? 13.642 -22.142 18.495 1.00 81.94 208 LYS A N 1
ATOM 1742 C CA . LYS A 1 208 ? 12.844 -23.124 19.247 1.00 81.94 208 LYS A CA 1
ATOM 1743 C C . LYS A 1 208 ? 11.379 -23.110 18.827 1.00 81.94 208 LYS A C 1
ATOM 1745 O O . LYS A 1 208 ? 10.750 -24.165 18.828 1.00 81.94 208 LYS A O 1
ATOM 1750 N N . ILE A 1 209 ? 10.842 -21.941 18.485 1.00 81.81 209 ILE A N 1
ATOM 1751 C CA . ILE A 1 209 ? 9.485 -21.817 17.957 1.00 81.81 209 ILE A CA 1
ATOM 1752 C C . ILE A 1 209 ? 9.396 -22.501 16.592 1.00 81.81 209 ILE A C 1
ATOM 1754 O O . ILE A 1 209 ? 8.564 -23.388 16.438 1.00 81.81 209 ILE A O 1
ATOM 1758 N N . GLU A 1 210 ? 10.291 -22.177 15.655 1.00 80.38 210 GLU A N 1
ATOM 1759 C CA . GLU A 1 210 ? 10.338 -22.795 14.319 1.00 80.38 210 GLU A CA 1
ATOM 1760 C C . GLU A 1 210 ? 10.366 -24.334 14.398 1.00 80.38 210 GLU A C 1
ATOM 1762 O O . GLU A 1 210 ? 9.535 -25.002 13.789 1.00 80.38 210 GLU A O 1
ATOM 1767 N N . LYS A 1 211 ? 11.226 -24.903 15.257 1.00 77.88 211 LYS A N 1
ATOM 1768 C CA . LYS A 1 211 ? 11.336 -26.362 15.460 1.00 77.88 211 LYS A CA 1
ATOM 1769 C C . LYS A 1 211 ? 10.108 -27.019 16.098 1.00 77.88 211 LYS A C 1
ATOM 1771 O O . LYS A 1 211 ? 9.892 -28.216 15.904 1.00 77.88 211 LYS A O 1
ATOM 1776 N N . ASN A 1 212 ? 9.361 -26.291 16.926 1.00 75.69 212 ASN A N 1
ATOM 1777 C CA . ASN A 1 212 ? 8.237 -26.846 17.684 1.00 75.69 212 ASN A CA 1
ATOM 1778 C C . ASN A 1 212 ? 6.893 -26.660 16.968 1.00 75.69 212 ASN A C 1
ATOM 1780 O O . ASN A 1 212 ? 5.988 -27.464 17.190 1.00 75.69 212 ASN A O 1
ATOM 1784 N N . ILE A 1 213 ? 6.779 -25.659 16.086 1.00 72.31 213 ILE A N 1
ATOM 1785 C CA . ILE A 1 213 ? 5.594 -25.436 15.243 1.00 72.31 213 ILE A CA 1
ATOM 1786 C C . ILE A 1 213 ? 5.339 -26.657 14.360 1.00 72.31 213 ILE A C 1
ATOM 1788 O O . ILE A 1 213 ? 4.223 -27.169 14.339 1.00 72.31 213 ILE A O 1
ATOM 1792 N N . GLU A 1 214 ? 6.381 -27.173 13.702 1.00 65.31 214 GLU A N 1
ATOM 1793 C CA . GLU A 1 214 ? 6.292 -28.355 12.829 1.00 65.31 214 GLU A CA 1
ATOM 1794 C C . GLU A 1 214 ? 5.885 -29.627 13.585 1.00 65.31 214 GLU A C 1
ATOM 1796 O O . GLU A 1 214 ? 5.310 -30.549 13.013 1.00 65.31 214 GLU A O 1
ATOM 1801 N N . LYS A 1 215 ? 6.162 -29.676 14.892 1.00 70.12 215 LYS A N 1
ATOM 1802 C CA . LYS A 1 215 ? 5.830 -30.809 15.763 1.00 70.12 215 LYS A CA 1
ATOM 1803 C C . LYS A 1 215 ? 4.440 -30.693 16.390 1.00 70.12 215 LYS A C 1
ATOM 1805 O O . LYS A 1 215 ? 4.027 -31.620 17.079 1.00 70.12 215 LYS A O 1
ATOM 1810 N N . GLY A 1 216 ? 3.735 -29.574 16.190 1.00 64.88 216 GLY A N 1
ATOM 1811 C CA . GLY A 1 216 ? 2.395 -29.351 16.740 1.00 64.88 216 GLY A CA 1
ATOM 1812 C C . GLY A 1 216 ? 2.339 -29.370 18.272 1.00 64.88 216 GLY A C 1
ATOM 1813 O O . GLY A 1 216 ? 1.309 -29.726 18.839 1.00 64.88 216 GLY A O 1
ATOM 1814 N N . ILE A 1 217 ? 3.442 -29.030 18.946 1.00 74.38 217 ILE A N 1
ATOM 1815 C CA . ILE A 1 217 ? 3.559 -29.035 20.414 1.00 74.38 217 ILE A CA 1
ATOM 1816 C C . ILE A 1 217 ? 3.558 -27.614 20.977 1.00 74.38 217 ILE A C 1
ATOM 1818 O O . ILE A 1 217 ? 3.824 -26.654 20.258 1.00 74.38 217 ILE A O 1
ATOM 1822 N N . GLU A 1 218 ? 3.293 -27.479 22.280 1.00 76.25 218 GLU A N 1
ATOM 1823 C CA . GLU A 1 218 ? 3.281 -26.177 22.956 1.00 76.25 218 GLU A CA 1
ATOM 1824 C C . GLU A 1 218 ? 4.590 -25.402 22.705 1.00 76.25 218 GLU A C 1
ATOM 1826 O O . GLU A 1 218 ? 5.707 -25.898 22.894 1.00 76.25 218 GLU A O 1
ATOM 1831 N N . LEU A 1 219 ? 4.439 -24.163 22.248 1.00 82.69 219 LEU A N 1
ATOM 1832 C CA . LEU A 1 219 ? 5.530 -23.280 21.871 1.00 82.69 219 LEU A CA 1
ATOM 1833 C C . LEU A 1 219 ? 6.063 -22.533 23.099 1.00 82.69 219 LEU A C 1
ATOM 1835 O O . LEU A 1 219 ? 5.289 -22.119 23.968 1.00 82.69 219 LEU A O 1
ATOM 1839 N N . PRO A 1 220 ? 7.383 -22.311 23.197 1.00 81.12 220 PRO A N 1
ATOM 1840 C CA . PRO A 1 220 ? 7.951 -21.609 24.336 1.00 81.12 220 PRO A CA 1
ATOM 1841 C C . PRO A 1 220 ? 7.515 -20.139 24.335 1.00 81.12 220 PRO A C 1
ATOM 1843 O O . PRO A 1 220 ? 7.712 -19.425 23.355 1.00 81.12 220 PRO A O 1
ATOM 1846 N N . LEU A 1 221 ? 6.975 -19.657 25.455 1.00 80.12 221 LEU A N 1
ATOM 1847 C CA . LEU A 1 221 ? 6.697 -18.230 25.653 1.00 80.12 221 LEU A CA 1
ATOM 1848 C C . LEU A 1 221 ? 8.001 -17.430 25.760 1.00 80.12 221 LEU A C 1
ATOM 1850 O O . LEU A 1 221 ? 8.992 -17.925 26.307 1.00 80.12 221 LEU A O 1
ATOM 1854 N N . TYR A 1 222 ? 7.997 -16.183 25.283 1.00 75.81 222 TYR A N 1
ATOM 1855 C CA . TYR A 1 222 ? 9.156 -15.304 25.428 1.00 75.81 222 TYR A CA 1
ATOM 1856 C C . TYR A 1 222 ? 9.437 -15.012 26.909 1.00 75.81 222 TYR A C 1
ATOM 1858 O O . TYR A 1 222 ? 8.568 -14.512 27.622 1.00 75.81 222 TYR A O 1
ATOM 1866 N N . ARG A 1 223 ? 10.662 -15.299 27.370 1.00 64.25 223 ARG A N 1
ATOM 1867 C CA . ARG A 1 223 ? 11.117 -15.055 28.758 1.00 64.25 223 ARG A CA 1
ATOM 1868 C C . ARG A 1 223 ? 12.093 -13.876 28.894 1.00 64.25 223 ARG A C 1
ATOM 1870 O O . ARG A 1 223 ? 12.782 -13.773 29.902 1.00 64.25 223 ARG A O 1
A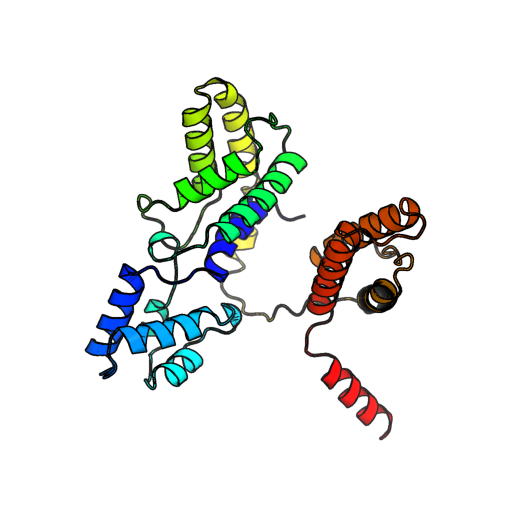TOM 1877 N N . GLY A 1 224 ? 12.205 -13.025 27.873 1.00 59.59 224 GLY A N 1
ATOM 1878 C CA . GLY A 1 224 ? 13.073 -11.844 27.908 1.00 59.59 224 GLY A CA 1
ATOM 1879 C C . GLY A 1 224 ? 12.446 -10.646 28.644 1.00 59.59 224 GLY A C 1
ATOM 1880 O O . GLY A 1 224 ? 11.431 -10.806 29.324 1.00 59.59 224 GLY A O 1
ATOM 1881 N N . PRO A 1 225 ? 13.034 -9.437 28.530 1.00 55.09 225 PRO A N 1
ATOM 1882 C CA . PRO A 1 225 ? 12.548 -8.242 29.225 1.00 55.09 225 PRO A CA 1
ATOM 1883 C C . PRO A 1 225 ? 11.053 -7.989 28.975 1.00 55.09 225 PRO A C 1
ATOM 1885 O O . PRO A 1 225 ? 10.540 -8.258 27.888 1.00 55.09 225 PRO A O 1
ATOM 1888 N N . ARG A 1 226 ? 10.359 -7.451 29.996 1.00 48.75 226 ARG A N 1
ATOM 1889 C CA . ARG A 1 226 ? 8.887 -7.270 30.034 1.00 48.75 226 ARG A CA 1
ATOM 1890 C 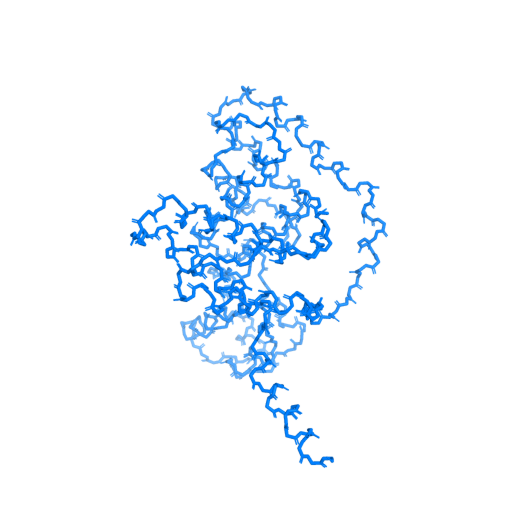C . ARG A 1 226 ? 8.319 -6.513 28.828 1.00 48.75 226 ARG A C 1
ATOM 1892 O O . ARG A 1 226 ? 7.144 -6.676 28.516 1.00 48.75 226 ARG A O 1
ATOM 1899 N N . GLN A 1 227 ? 9.131 -5.698 28.157 1.00 53.69 227 GLN A N 1
ATOM 1900 C CA . GLN A 1 227 ? 8.766 -5.022 26.919 1.00 53.69 227 GLN A CA 1
ATOM 1901 C C . GLN A 1 227 ? 9.606 -5.569 25.765 1.00 53.69 227 GLN A C 1
ATOM 1903 O O . GLN A 1 227 ? 10.808 -5.337 25.678 1.00 53.69 227 GLN A O 1
ATOM 1908 N N . ILE A 1 228 ? 8.955 -6.292 24.853 1.00 57.56 228 ILE A N 1
ATOM 1909 C CA . ILE A 1 228 ? 9.556 -6.654 23.570 1.00 57.56 228 ILE A CA 1
ATOM 1910 C C . ILE A 1 228 ? 9.518 -5.404 22.689 1.00 57.56 228 ILE A C 1
ATOM 1912 O O . ILE A 1 228 ? 8.466 -5.065 22.139 1.00 57.56 228 ILE A O 1
ATOM 1916 N N . GLU A 1 229 ? 10.634 -4.688 22.596 1.00 54.78 229 GLU A N 1
ATOM 1917 C CA . GLU A 1 229 ? 10.754 -3.462 21.792 1.00 54.78 229 GLU A CA 1
ATOM 1918 C C . GLU A 1 229 ? 10.626 -3.747 20.292 1.00 54.78 229 GLU A C 1
ATOM 1920 O O . GLU A 1 229 ? 10.048 -2.952 19.552 1.00 54.78 229 GLU A O 1
ATOM 1925 N N . ASN A 1 230 ? 11.070 -4.930 19.856 1.00 63.03 230 ASN A N 1
ATOM 1926 C CA . ASN A 1 230 ? 10.974 -5.348 18.467 1.00 63.03 230 ASN A CA 1
ATOM 1927 C C . ASN A 1 230 ? 9.529 -5.757 18.094 1.00 63.03 230 ASN A C 1
ATOM 1929 O O . ASN A 1 230 ? 9.008 -6.745 18.630 1.00 63.03 230 ASN A O 1
ATOM 1933 N N . PRO A 1 231 ? 8.877 -5.064 17.143 1.00 63.34 231 PRO A N 1
ATOM 1934 C CA . PRO A 1 231 ? 7.483 -5.324 16.791 1.00 63.34 231 PRO A CA 1
ATOM 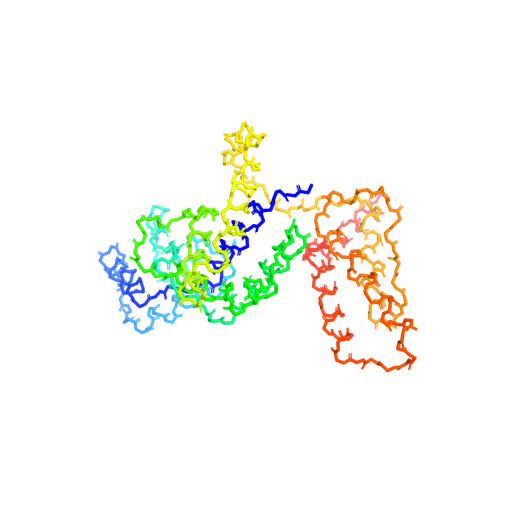1935 C C . PRO A 1 231 ? 7.268 -6.726 16.203 1.00 63.34 231 PRO A C 1
ATOM 1937 O O . PRO A 1 231 ? 6.227 -7.330 16.456 1.00 63.34 231 PRO A O 1
ATOM 1940 N N . LYS A 1 232 ? 8.258 -7.287 15.493 1.00 65.06 232 LYS A N 1
ATOM 1941 C CA . LYS A 1 232 ? 8.175 -8.635 14.910 1.00 65.06 232 LYS A CA 1
ATOM 1942 C C . LYS A 1 232 ? 8.260 -9.731 15.973 1.00 65.06 232 LYS A C 1
ATOM 1944 O O . LYS A 1 232 ? 7.470 -10.667 15.936 1.00 65.06 232 LYS A O 1
ATOM 1949 N N . LEU A 1 233 ? 9.144 -9.589 16.965 1.00 70.94 233 LEU A N 1
ATOM 1950 C CA . LEU A 1 233 ? 9.203 -10.516 18.108 1.00 70.94 233 LEU A CA 1
ATOM 1951 C C . LEU A 1 233 ? 7.938 -10.439 18.972 1.00 70.94 233 LEU A C 1
ATOM 1953 O O . LEU A 1 233 ? 7.480 -11.449 19.502 1.00 70.94 233 LEU A O 1
ATOM 1957 N N . ARG A 1 234 ? 7.351 -9.244 19.107 1.00 71.62 234 ARG A N 1
ATOM 1958 C CA . ARG A 1 234 ? 6.087 -9.064 19.826 1.00 71.62 234 ARG A CA 1
ATOM 1959 C C . ARG A 1 234 ? 4.941 -9.763 19.100 1.00 71.62 234 ARG A C 1
ATOM 1961 O O . ARG A 1 234 ? 4.158 -10.462 19.736 1.00 71.62 234 ARG A O 1
ATOM 1968 N N . HIS A 1 235 ? 4.886 -9.608 17.779 1.00 69.94 235 HIS A N 1
ATOM 1969 C CA . HIS A 1 235 ? 3.920 -10.297 16.931 1.00 69.94 235 HIS A CA 1
ATOM 1970 C C . HIS A 1 235 ? 4.088 -11.820 17.028 1.00 69.94 235 HIS A C 1
ATOM 1972 O O . HIS A 1 235 ? 3.114 -12.517 17.301 1.00 69.94 235 HIS A O 1
ATOM 1978 N N . LEU A 1 236 ? 5.327 -12.325 16.947 1.00 77.62 236 LEU A N 1
ATOM 1979 C CA . LEU A 1 236 ? 5.639 -13.740 17.164 1.00 77.62 236 LEU A CA 1
ATOM 1980 C C . LEU A 1 236 ? 5.134 -14.236 18.529 1.00 77.62 236 LEU A C 1
ATOM 1982 O O . LEU A 1 236 ? 4.479 -15.270 18.602 1.00 77.62 236 LEU A O 1
ATOM 1986 N N . ASN A 1 237 ? 5.364 -13.478 19.607 1.00 80.69 237 ASN A N 1
ATOM 1987 C CA . ASN A 1 237 ? 4.939 -13.871 20.954 1.00 80.69 237 ASN A CA 1
ATOM 1988 C C . ASN A 1 237 ? 3.407 -13.932 21.088 1.00 80.69 237 ASN A C 1
ATOM 1990 O O . ASN A 1 237 ? 2.877 -14.812 21.761 1.00 80.69 237 ASN A O 1
ATOM 1994 N N . HIS A 1 238 ? 2.679 -13.023 20.435 1.00 72.38 238 HIS A N 1
ATOM 1995 C CA . HIS A 1 238 ? 1.215 -13.058 20.418 1.00 72.38 238 HIS A CA 1
ATOM 1996 C C . HIS A 1 238 ? 0.674 -14.284 19.677 1.00 72.38 238 HIS A C 1
ATOM 1998 O O . HIS A 1 238 ? -0.240 -14.941 20.179 1.00 72.38 238 HIS A O 1
ATOM 2004 N N . HIS A 1 239 ? 1.267 -14.638 18.535 1.00 70.31 239 HIS A N 1
ATOM 2005 C CA . HIS A 1 239 ? 0.890 -15.847 17.799 1.00 70.31 239 HIS A CA 1
ATOM 2006 C C . HIS A 1 239 ? 1.237 -17.127 18.564 1.00 70.31 239 HIS A C 1
ATOM 2008 O O . HIS A 1 239 ? 0.433 -18.052 18.592 1.00 70.31 239 HIS A O 1
ATOM 2014 N N . VAL A 1 240 ? 2.365 -17.156 19.280 1.00 78.06 240 VAL A N 1
ATOM 2015 C CA . VAL A 1 240 ? 2.729 -18.244 20.207 1.00 78.06 240 VAL A CA 1
ATOM 2016 C C . VAL A 1 240 ? 1.672 -18.419 21.305 1.00 78.06 240 VAL A C 1
ATOM 2018 O O . VAL A 1 240 ? 1.253 -19.539 21.592 1.00 78.06 240 VAL A O 1
ATOM 2021 N N . ILE A 1 241 ? 1.189 -17.322 21.901 1.00 76.88 241 ILE A N 1
ATOM 2022 C CA . ILE A 1 241 ? 0.127 -17.366 22.919 1.00 76.88 241 ILE A CA 1
ATOM 2023 C C . ILE A 1 241 ? -1.183 -17.900 22.323 1.00 76.88 241 ILE A C 1
ATOM 2025 O O . ILE A 1 241 ? -1.840 -18.734 22.949 1.00 76.88 241 ILE A O 1
ATOM 2029 N N . ALA A 1 242 ? -1.570 -17.433 21.132 1.00 69.94 242 ALA A N 1
ATOM 2030 C CA . ALA A 1 242 ? -2.775 -17.895 20.443 1.00 69.94 242 ALA A CA 1
ATOM 2031 C C . ALA A 1 242 ? -2.690 -19.390 20.096 1.00 69.94 242 ALA A C 1
ATOM 2033 O O . ALA A 1 242 ? -3.622 -20.144 20.374 1.00 69.94 242 ALA A O 1
ATOM 2034 N N . PHE A 1 243 ? -1.543 -19.831 19.583 1.00 73.50 243 PHE A N 1
ATOM 2035 C CA . PHE A 1 243 ? -1.270 -21.224 19.249 1.00 73.50 243 PHE A CA 1
ATOM 2036 C C . PHE A 1 243 ? -1.324 -22.139 20.481 1.00 73.50 243 PHE A C 1
ATOM 2038 O O . PHE A 1 243 ? -2.002 -23.164 20.459 1.00 73.50 243 PHE A O 1
ATOM 2045 N N . ASN A 1 244 ? -0.716 -21.736 21.601 1.00 77.25 244 ASN A N 1
ATOM 2046 C CA . ASN A 1 244 ? -0.758 -22.514 22.843 1.00 77.25 244 ASN A CA 1
ATOM 2047 C C . ASN A 1 244 ? -2.162 -22.594 23.451 1.00 77.25 244 ASN A C 1
ATOM 2049 O O . ASN A 1 244 ? -2.528 -23.623 24.019 1.00 77.25 244 ASN A O 1
ATOM 2053 N N . LYS A 1 245 ? -2.967 -21.528 23.336 1.00 75.62 245 LYS 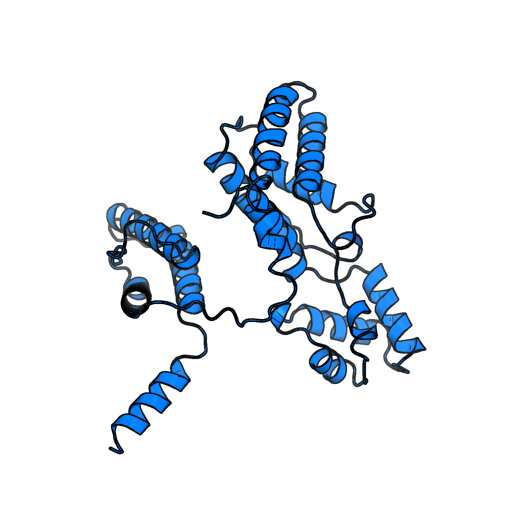A N 1
ATOM 2054 C CA . LYS A 1 245 ? -4.385 -21.566 23.728 1.00 75.62 245 LYS A CA 1
ATOM 2055 C C . LYS A 1 245 ? -5.163 -22.560 22.871 1.00 75.62 245 LYS A C 1
ATOM 2057 O O . LYS A 1 245 ? -5.945 -23.332 23.419 1.00 75.62 245 LYS A O 1
ATOM 2062 N N . LEU A 1 246 ? -4.911 -22.572 21.563 1.00 69.62 246 LEU A N 1
ATOM 2063 C CA . LEU A 1 246 ? -5.568 -23.487 20.636 1.00 69.62 246 LEU A CA 1
ATOM 2064 C C . LEU A 1 246 ? -5.188 -24.942 20.896 1.00 69.62 246 LEU A C 1
ATOM 2066 O O . LEU A 1 246 ? -6.096 -25.749 21.040 1.00 69.62 246 LEU A O 1
ATOM 2070 N N . ILE A 1 247 ? -3.903 -25.261 21.075 1.00 71.88 247 ILE A N 1
ATOM 2071 C CA . ILE A 1 247 ? -3.454 -26.612 21.464 1.00 71.88 247 ILE A CA 1
ATOM 2072 C C . ILE A 1 247 ? -4.098 -27.065 22.780 1.00 71.88 247 ILE A C 1
ATOM 2074 O O . ILE A 1 247 ? -4.498 -28.217 22.901 1.00 71.88 247 ILE A O 1
ATOM 2078 N N . LYS A 1 248 ? -4.239 -26.171 23.766 1.00 70.88 248 LYS A N 1
ATOM 2079 C CA . LYS A 1 248 ? -4.896 -26.504 25.043 1.00 70.88 248 LYS A CA 1
ATOM 2080 C C . LYS A 1 248 ? -6.405 -26.712 24.906 1.00 70.88 248 LYS A C 1
ATOM 2082 O O . LYS A 1 248 ? -6.973 -27.483 25.672 1.00 70.88 248 LYS A O 1
ATOM 2087 N N . SER A 1 249 ? -7.048 -26.025 23.961 1.00 67.81 249 SER A N 1
ATOM 2088 C CA . SER A 1 249 ? -8.491 -26.140 23.702 1.00 67.81 249 SER A CA 1
ATOM 2089 C C . SER A 1 249 ? -8.861 -27.270 22.735 1.00 67.81 249 SER A C 1
ATOM 2091 O O . SER A 1 249 ? -9.952 -27.824 22.824 1.00 67.81 249 SER A O 1
ATOM 2093 N N . ALA A 1 250 ? -7.960 -27.622 21.819 1.00 59.38 250 ALA A N 1
ATOM 2094 C CA . ALA A 1 250 ? -8.148 -28.655 20.819 1.00 59.38 250 ALA A CA 1
ATOM 2095 C C . ALA A 1 250 ? -7.496 -29.942 21.329 1.00 59.38 250 ALA A C 1
ATOM 2097 O O . ALA A 1 250 ? -6.299 -30.159 21.157 1.00 59.38 250 ALA A O 1
ATOM 2098 N N . GLN A 1 251 ? -8.283 -30.819 21.955 1.00 54.41 251 GLN A N 1
ATOM 2099 C CA . GLN A 1 251 ? -7.861 -32.205 22.148 1.00 54.41 251 GLN A CA 1
ATOM 2100 C C . GLN A 1 251 ? -7.682 -32.857 20.761 1.00 54.41 251 GLN A C 1
ATOM 2102 O O . GLN A 1 251 ? -8.630 -33.321 20.138 1.00 54.41 251 GLN A O 1
ATOM 2107 N N . HIS A 1 252 ? -6.441 -32.841 20.273 1.00 49.44 252 HIS A N 1
ATOM 2108 C CA . HIS A 1 252 ? -5.876 -33.654 19.191 1.00 49.44 252 HIS A CA 1
ATOM 2109 C C . HIS A 1 252 ? -6.316 -33.465 17.729 1.00 49.44 252 HIS A C 1
ATOM 2111 O O . HIS A 1 252 ? -5.748 -34.151 16.883 1.00 49.44 252 HIS A O 1
ATOM 2117 N N . ASN A 1 253 ? -7.183 -32.514 17.367 1.00 49.41 253 ASN A N 1
ATOM 2118 C CA . ASN A 1 253 ? -7.488 -32.265 15.947 1.00 49.41 253 ASN A CA 1
ATOM 2119 C C . ASN A 1 253 ? -7.029 -30.879 15.473 1.00 49.41 253 ASN A C 1
ATOM 2121 O O . ASN A 1 253 ? -7.553 -29.851 15.901 1.00 49.41 253 ASN A O 1
ATOM 2125 N N . LEU A 1 254 ? -6.058 -30.876 14.550 1.00 53.31 254 LEU A N 1
ATOM 2126 C CA . LEU A 1 254 ? -5.600 -29.698 13.811 1.00 53.31 254 LEU A CA 1
ATOM 2127 C C . LEU A 1 254 ? -6.759 -29.145 12.975 1.00 53.31 254 LEU A C 1
ATOM 2129 O O . LEU A 1 254 ? -7.136 -29.706 11.948 1.00 53.31 254 LEU A O 1
ATOM 2133 N N . THR A 1 255 ? -7.353 -28.046 13.430 1.00 61.53 255 THR A N 1
ATOM 2134 C CA . THR A 1 255 ? -8.366 -27.323 12.654 1.00 61.53 255 THR A CA 1
ATOM 2135 C C . THR A 1 255 ? -7.699 -26.497 11.543 1.00 61.53 255 THR A C 1
ATOM 2137 O O . THR A 1 255 ? -6.541 -26.099 11.685 1.00 61.53 255 THR A O 1
ATOM 2140 N N . PRO A 1 256 ? -8.414 -26.140 10.459 1.00 59.88 256 PRO A N 1
ATOM 2141 C CA . PRO A 1 256 ? -7.897 -25.239 9.419 1.00 59.88 256 PRO A CA 1
ATOM 2142 C C . PRO A 1 256 ? -7.369 -23.897 9.963 1.00 59.88 256 PRO A C 1
ATOM 2144 O O . PRO A 1 256 ? -6.452 -23.304 9.401 1.00 59.88 256 PRO A O 1
ATOM 2147 N N . GLN A 1 257 ? -7.906 -23.437 11.098 1.00 56.91 257 GLN A N 1
ATOM 2148 C CA . GLN A 1 257 ? -7.433 -22.244 11.805 1.00 56.91 257 GLN A CA 1
ATOM 2149 C C . GLN A 1 257 ? -6.037 -22.433 12.419 1.00 56.91 257 GLN A C 1
ATOM 2151 O O . GLN A 1 257 ? -5.248 -21.490 12.427 1.00 56.91 257 GLN A O 1
ATOM 2156 N N . MET A 1 258 ? -5.702 -23.641 12.891 1.00 63.53 258 MET A N 1
ATOM 2157 C CA . MET A 1 258 ? -4.352 -23.954 13.368 1.00 63.53 258 MET A CA 1
ATOM 2158 C C . MET A 1 258 ? -3.346 -23.948 12.218 1.00 63.53 258 MET A C 1
ATOM 2160 O O . MET A 1 258 ? -2.249 -23.439 12.410 1.00 63.53 258 MET A O 1
ATOM 2164 N N . GLN A 1 259 ? -3.722 -24.418 11.024 1.00 65.31 259 GLN A N 1
ATOM 2165 C CA . GLN A 1 259 ? -2.829 -24.396 9.860 1.00 65.31 259 GLN A CA 1
ATOM 2166 C C . GLN A 1 259 ? -2.481 -22.963 9.424 1.00 65.31 259 GLN A C 1
ATOM 2168 O O . GLN A 1 259 ? -1.314 -22.652 9.221 1.00 65.31 259 GLN A O 1
ATOM 2173 N N . LEU A 1 260 ? -3.463 -22.057 9.385 1.00 65.12 260 LEU A N 1
ATOM 2174 C CA . LEU A 1 260 ? -3.221 -20.638 9.078 1.00 65.12 260 LEU A CA 1
ATOM 2175 C C . LEU A 1 260 ? -2.288 -19.963 10.098 1.00 65.12 260 LEU A C 1
ATOM 2177 O O . LEU A 1 260 ? -1.453 -19.134 9.737 1.00 65.12 260 LEU A O 1
ATOM 2181 N N . LEU A 1 261 ? -2.413 -20.327 11.377 1.00 65.12 261 LEU A N 1
ATOM 2182 C CA . LEU A 1 261 ? -1.526 -19.860 12.444 1.00 65.12 261 LEU A CA 1
ATOM 2183 C C . LEU A 1 261 ? -0.116 -20.444 12.328 1.00 65.12 261 LEU A C 1
ATOM 2185 O O . LEU A 1 261 ? 0.849 -19.715 12.535 1.00 65.12 261 LEU A O 1
ATOM 2189 N N . VAL A 1 262 ? 0.006 -21.723 11.972 1.00 68.56 262 VAL A N 1
ATOM 2190 C CA . VAL A 1 262 ? 1.284 -22.390 11.678 1.00 68.56 262 VAL A CA 1
ATOM 2191 C C . VAL A 1 262 ? 2.000 -21.684 10.527 1.00 68.56 262 VAL A C 1
ATOM 2193 O O . VAL A 1 262 ? 3.165 -21.316 10.674 1.00 68.56 262 VAL A O 1
ATOM 2196 N N . ASP A 1 263 ? 1.297 -21.413 9.429 1.00 70.81 263 ASP A N 1
ATOM 2197 C CA . ASP A 1 263 ? 1.863 -20.754 8.249 1.00 70.81 263 ASP A CA 1
ATOM 2198 C C . ASP A 1 263 ? 2.282 -19.307 8.562 1.00 70.81 263 ASP A C 1
ATOM 2200 O O . ASP A 1 263 ? 3.355 -18.851 8.156 1.00 70.81 263 ASP A O 1
ATOM 2204 N N . SER A 1 264 ? 1.469 -18.591 9.350 1.00 69.94 264 SER A N 1
ATOM 2205 C CA . SER A 1 264 ? 1.781 -17.238 9.824 1.00 69.94 264 SER A CA 1
ATOM 2206 C C . SER A 1 264 ? 3.012 -17.221 10.735 1.00 69.94 264 SER A C 1
ATOM 2208 O O . SER A 1 264 ? 3.928 -16.421 10.527 1.00 69.94 264 SER A O 1
ATOM 2210 N N . LEU A 1 265 ? 3.083 -18.137 11.703 1.00 70.94 265 LEU A N 1
ATOM 2211 C CA . LEU A 1 265 ? 4.226 -18.287 12.598 1.00 70.94 265 LEU A CA 1
ATOM 2212 C C . LEU A 1 265 ? 5.513 -18.631 11.832 1.00 70.94 265 LEU A C 1
ATOM 2214 O O . LEU A 1 265 ? 6.552 -18.013 12.072 1.00 70.94 265 LEU A O 1
ATOM 2218 N N . ALA A 1 266 ? 5.440 -19.562 10.877 1.00 72.62 266 ALA A N 1
ATOM 2219 C CA . ALA A 1 266 ? 6.568 -19.953 10.037 1.00 72.62 266 ALA A CA 1
ATOM 2220 C C . ALA A 1 266 ? 7.075 -18.784 9.176 1.00 72.62 266 ALA A C 1
ATOM 2222 O O . ALA A 1 266 ? 8.284 -18.565 9.071 1.00 72.62 266 ALA A O 1
ATOM 2223 N N . ALA A 1 267 ? 6.169 -17.979 8.610 1.00 70.19 267 ALA A N 1
ATOM 2224 C CA . ALA A 1 267 ? 6.531 -16.782 7.854 1.00 70.19 267 ALA A CA 1
ATOM 2225 C C . ALA A 1 267 ? 7.264 -15.748 8.728 1.00 70.19 267 ALA A C 1
ATOM 2227 O O . ALA A 1 267 ? 8.300 -15.217 8.319 1.00 70.19 267 ALA A O 1
ATOM 2228 N N . ILE A 1 268 ? 6.780 -15.511 9.953 1.00 68.81 268 ILE A N 1
ATOM 2229 C CA . ILE A 1 268 ? 7.401 -14.573 10.900 1.00 68.81 268 ILE A CA 1
ATOM 2230 C C . ILE A 1 268 ? 8.791 -15.066 11.330 1.00 68.81 268 ILE A C 1
ATOM 2232 O O . ILE A 1 268 ? 9.737 -14.274 11.334 1.00 68.81 268 ILE A O 1
ATOM 2236 N N . CYS A 1 269 ? 8.949 -16.359 11.642 1.00 72.69 269 CYS A N 1
ATOM 2237 C CA . CYS A 1 269 ? 10.253 -16.949 11.968 1.00 72.69 269 CYS A CA 1
ATOM 2238 C C . CYS A 1 269 ? 11.240 -16.815 10.802 1.00 72.69 269 CYS A C 1
ATOM 2240 O O . CYS A 1 269 ? 12.360 -16.343 10.995 1.00 72.69 269 CYS A O 1
ATOM 2242 N N . LYS A 1 270 ? 10.810 -17.133 9.576 1.00 74.56 270 LYS A N 1
ATOM 2243 C CA . LYS A 1 270 ? 11.644 -17.036 8.369 1.00 74.56 270 LYS A CA 1
ATOM 2244 C C . LYS A 1 270 ? 12.098 -15.604 8.079 1.00 74.56 270 LYS A C 1
ATOM 2246 O O . LYS A 1 270 ? 13.231 -15.384 7.653 1.00 74.56 270 LYS A O 1
ATOM 2251 N N . GLU A 1 271 ? 11.240 -14.618 8.325 1.00 70.31 271 GLU A N 1
ATOM 2252 C CA . GLU A 1 271 ? 11.607 -13.206 8.207 1.00 70.31 271 GLU A CA 1
ATOM 2253 C C . GLU A 1 271 ? 12.563 -12.727 9.304 1.00 70.31 271 GLU A C 1
ATOM 2255 O O . GLU A 1 271 ? 13.413 -11.878 9.034 1.00 70.31 271 GLU A O 1
ATOM 2260 N N . LEU A 1 272 ? 12.406 -13.226 10.533 1.00 69.12 272 LEU A N 1
ATOM 2261 C CA . LEU A 1 272 ? 13.258 -12.877 11.672 1.00 69.12 272 LEU A CA 1
ATOM 2262 C C . LEU A 1 272 ? 14.653 -13.501 11.565 1.00 69.12 272 LEU A C 1
ATOM 2264 O O . LEU A 1 272 ? 15.632 -12.860 11.936 1.00 69.12 272 LEU A O 1
ATOM 2268 N N . LEU A 1 273 ? 14.746 -14.725 11.042 1.00 68.88 273 LEU A N 1
ATOM 2269 C CA . LEU A 1 273 ? 16.008 -15.447 10.862 1.00 68.88 273 LEU A CA 1
ATOM 2270 C C . LEU A 1 273 ? 16.710 -15.096 9.536 1.00 68.88 273 LEU A C 1
ATOM 2272 O O . LEU A 1 273 ? 17.933 -15.216 9.437 1.00 68.88 273 LEU A O 1
ATOM 2276 N N . GLY A 1 274 ? 15.958 -14.597 8.545 1.00 57.81 274 GLY A N 1
ATOM 2277 C CA . GLY A 1 274 ? 16.449 -14.155 7.240 1.00 57.81 274 GLY A CA 1
ATOM 2278 C C . GLY A 1 274 ? 16.975 -15.291 6.338 1.00 57.81 274 GLY A C 1
ATOM 2279 O O . GLY A 1 274 ? 17.308 -16.378 6.802 1.00 57.81 274 GLY A O 1
ATOM 2280 N N . PRO A 1 275 ? 17.109 -15.063 5.016 1.00 45.84 275 PRO A N 1
ATOM 2281 C CA . PRO A 1 275 ? 17.670 -16.055 4.087 1.00 45.84 275 PRO A CA 1
ATOM 2282 C C . PRO A 1 275 ? 19.195 -16.258 4.225 1.00 45.84 275 PRO A C 1
ATOM 2284 O O . PRO A 1 275 ? 19.739 -17.195 3.651 1.00 45.84 275 PRO A O 1
ATOM 2287 N N . GLY A 1 276 ? 19.894 -15.408 4.987 1.00 44.41 276 GLY A N 1
ATOM 2288 C CA . GLY A 1 276 ? 21.361 -15.324 5.020 1.00 44.41 276 GLY A CA 1
ATOM 2289 C C . GLY A 1 276 ? 22.084 -16.139 6.100 1.00 44.41 276 GLY A C 1
ATOM 2290 O O . GLY A 1 276 ? 23.268 -15.896 6.326 1.00 44.41 276 GLY A O 1
ATOM 2291 N N . ARG A 1 277 ? 21.427 -17.071 6.810 1.00 44.59 277 ARG A N 1
ATOM 2292 C CA . ARG A 1 277 ? 22.099 -17.883 7.851 1.00 44.59 277 ARG A CA 1
ATOM 2293 C C . ARG A 1 277 ? 22.413 -19.327 7.486 1.00 44.59 277 ARG A C 1
ATOM 2295 O O . ARG A 1 277 ? 23.304 -19.884 8.117 1.00 44.59 277 ARG A O 1
ATOM 2302 N N . LYS A 1 278 ? 21.812 -19.915 6.444 1.00 38.59 278 LYS A N 1
ATOM 2303 C CA . LYS A 1 278 ? 22.298 -21.229 5.978 1.00 38.59 278 LYS A CA 1
ATOM 2304 C C . LYS A 1 278 ? 23.734 -21.153 5.433 1.00 38.59 278 LYS A C 1
ATOM 2306 O O . LYS A 1 278 ? 24.472 -22.113 5.594 1.00 38.59 278 LYS A O 1
ATOM 2311 N N . GLU A 1 279 ? 24.163 -20.003 4.904 1.00 32.00 279 GLU A N 1
ATOM 2312 C CA . GLU A 1 279 ? 25.543 -19.793 4.425 1.00 32.00 279 GLU A CA 1
ATOM 2313 C C . GLU A 1 279 ? 26.511 -19.312 5.521 1.00 32.00 279 GLU A C 1
ATOM 2315 O O . GLU A 1 279 ? 27.659 -19.748 5.569 1.00 32.00 279 GLU A O 1
ATOM 2320 N N . ASN A 1 280 ? 26.064 -18.468 6.458 1.00 34.06 280 ASN A N 1
ATOM 2321 C CA . ASN A 1 280 ? 26.956 -17.925 7.492 1.00 34.06 280 ASN A CA 1
ATOM 2322 C C . ASN A 1 280 ? 27.206 -18.876 8.672 1.00 34.06 280 ASN A C 1
ATOM 2324 O O . ASN A 1 280 ? 28.227 -18.742 9.341 1.00 34.06 280 ASN A O 1
ATOM 2328 N N . VAL A 1 281 ? 26.333 -19.863 8.904 1.00 37.31 281 VAL A N 1
ATOM 2329 C CA . VAL A 1 281 ? 26.622 -20.946 9.859 1.00 37.31 281 VAL A CA 1
ATOM 2330 C C . VAL A 1 281 ? 27.659 -21.909 9.269 1.00 37.31 281 VAL A C 1
ATOM 2332 O O . VA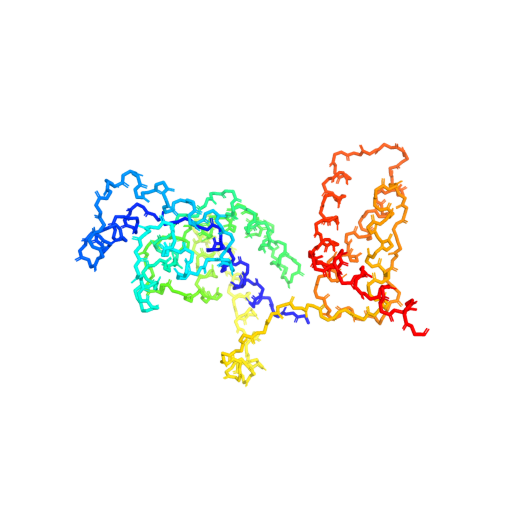L A 1 281 ? 28.567 -22.312 9.982 1.00 37.31 281 VAL A O 1
ATOM 2335 N N . TRP A 1 282 ? 27.620 -22.182 7.959 1.00 29.53 282 TRP A N 1
ATOM 2336 C CA . TRP A 1 282 ? 28.606 -23.049 7.300 1.00 29.53 282 TRP A CA 1
ATOM 2337 C C . TRP A 1 282 ? 30.014 -22.426 7.277 1.00 29.53 282 TRP A C 1
ATOM 2339 O O . TRP A 1 282 ? 30.993 -23.085 7.621 1.00 29.53 282 TRP A O 1
ATOM 2349 N N . ASN A 1 283 ? 30.121 -21.124 6.990 1.00 31.08 283 ASN A N 1
ATOM 2350 C CA . ASN A 1 283 ? 31.413 -20.425 6.959 1.00 31.08 283 ASN A CA 1
ATOM 2351 C C . ASN A 1 283 ? 32.025 -20.180 8.353 1.00 31.08 283 ASN A C 1
ATOM 2353 O O . ASN A 1 283 ? 33.247 -20.074 8.474 1.00 31.08 283 ASN A O 1
ATOM 2357 N N . ALA A 1 284 ? 31.205 -20.102 9.407 1.00 32.78 284 ALA A N 1
ATOM 2358 C CA . ALA A 1 284 ? 31.692 -19.981 10.781 1.00 32.78 284 ALA A CA 1
ATOM 2359 C C . ALA A 1 284 ? 32.188 -21.325 11.343 1.00 32.78 284 ALA A C 1
ATOM 2361 O O . ALA A 1 284 ? 33.173 -21.339 12.077 1.00 32.78 284 ALA A O 1
ATOM 2362 N N . THR A 1 285 ? 31.568 -22.450 10.962 1.00 35.59 285 THR A N 1
ATOM 2363 C CA . THR A 1 285 ? 32.009 -23.788 11.396 1.00 35.59 285 THR A CA 1
ATOM 2364 C C . THR A 1 285 ? 33.326 -24.219 10.741 1.00 35.59 285 THR A C 1
ATOM 2366 O O . THR A 1 285 ? 34.125 -24.884 11.392 1.00 35.59 285 THR A O 1
ATOM 2369 N N . ILE A 1 286 ? 33.608 -23.787 9.504 1.00 34.81 286 ILE A N 1
ATOM 2370 C CA . ILE A 1 286 ? 34.887 -24.089 8.833 1.00 34.81 286 ILE A CA 1
ATOM 2371 C C . ILE A 1 286 ? 36.048 -23.301 9.466 1.00 34.81 286 ILE A C 1
ATOM 2373 O O . ILE A 1 286 ? 37.112 -23.862 9.706 1.00 34.81 286 ILE A O 1
ATOM 2377 N N . LYS A 1 287 ? 35.841 -22.035 9.857 1.00 32.44 287 LYS A N 1
ATOM 2378 C CA . LYS A 1 287 ? 36.903 -21.234 10.499 1.00 32.44 287 LYS A CA 1
ATOM 2379 C C . LYS A 1 287 ? 37.219 -21.633 11.943 1.00 32.44 287 LYS A C 1
ATOM 2381 O O . LYS A 1 287 ? 38.301 -21.312 12.415 1.00 32.44 287 LYS A O 1
ATOM 2386 N N . SER A 1 288 ? 36.322 -22.337 12.637 1.00 35.62 288 SER A N 1
ATOM 2387 C CA . SER A 1 288 ? 36.583 -22.866 13.986 1.00 35.62 288 SER A CA 1
ATOM 2388 C C . SER A 1 288 ? 37.170 -24.283 13.999 1.00 35.62 288 SER A C 1
ATOM 2390 O O . SER A 1 288 ? 37.370 -24.833 15.076 1.00 35.62 288 SER A O 1
ATOM 2392 N N . GLN A 1 289 ? 37.392 -24.899 12.831 1.00 37.28 289 GLN A N 1
ATOM 2393 C CA . GLN A 1 289 ? 38.046 -26.210 12.700 1.00 37.28 289 GLN A CA 1
ATOM 2394 C C . GLN A 1 289 ? 39.458 -26.129 12.091 1.00 37.28 289 GLN A C 1
ATOM 2396 O O . GLN A 1 289 ? 40.146 -27.143 12.036 1.00 37.28 289 GLN A O 1
ATOM 2401 N N . GLU A 1 290 ? 39.909 -24.935 11.694 1.00 40.47 290 GLU A N 1
ATOM 2402 C CA . GLU A 1 290 ? 41.268 -24.670 11.188 1.00 40.47 290 GLU A CA 1
ATOM 2403 C C . GLU A 1 290 ? 42.101 -23.780 12.140 1.00 40.47 290 GLU A C 1
ATOM 2405 O O . GLU A 1 290 ? 43.049 -23.124 11.713 1.00 40.47 290 GLU A O 1
ATOM 2410 N N . SER A 1 291 ? 41.751 -23.731 13.433 1.00 35.81 291 SER A N 1
ATOM 2411 C CA . SER A 1 291 ? 42.539 -23.073 14.497 1.00 35.81 291 SER A CA 1
ATOM 2412 C C . SER A 1 291 ? 42.964 -24.067 15.566 1.00 35.81 291 SER A C 1
ATOM 2414 O O . SER A 1 291 ? 42.081 -24.834 16.009 1.00 35.81 291 SER A O 1
#

Radius of gyration: 23.22 Å; chains: 1; bounding box: 68×51×61 Å

Secondary structure (DSSP, 8-state):
---HHHHHHHHHHGGGGSPEEPHHHHHHHHHHHHHHH---S-HHHHHHHHHHHHHS-GGG--HHHHHHHHTS---HHHHGGG---GGGEE--HHHHHHHHHHHHHHHHHHS---TTTSSHHHHHHHHHHHTSTT-S-SS---HHHHHHHHHHHHHHHHGGGGHHHHHHHHHHHHGGGTTTHHHHTT-SS----------HHHHHHHHHHHHHHTTT-PPPPP-S-SS--SHHHHHHHHHHHHHHHHHHHSSS---HHHHHHHHHHHHHHHHHH-TTHHHHHHHHHHHTS--

pLDDT: mean 74.23, std 18.51, range [24.89, 95.25]